Protein AF-A0A0P1GKW8-F1 (afdb_monomer_lite)

Secondary structure (DSSP, 8-state):
--PPPPPPP-----GGGTTHHHHHHHHHHHHHHHHHHHHHHHH---TTTTTTTPPEEEEEEEEEETTEEEEEEEEEEETTTEEEEEE-S-EEEE-TTSSEEEESS-EEEE-PBP----TTT-TTS--TTPPPEETTTEEE--HHHHHHHHHHHHHHHHHHHHHTT-HHHHHHHHHHHTTPSP--

pLDDT: mean 83.62, std 18.58, range [34.25, 98.5]

InterPro domains:
  IPR046574 Protein of unknown function DUF6634 [PF20339] (26-112)

Structure (mmCIF, N/CA/C/O backbone):
data_AF-A0A0P1GKW8-F1
#
_entry.id   AF-A0A0P1GKW8-F1
#
loop_
_atom_site.group_PDB
_atom_site.id
_atom_site.type_symbol
_atom_site.label_atom_id
_atom_site.label_alt_id
_atom_site.label_comp_id
_atom_site.label_asym_id
_atom_site.label_entity_id
_atom_site.label_seq_id
_atom_site.pdbx_PDB_ins_code
_atom_site.Cartn_x
_atom_site.Cartn_y
_atom_site.Cartn_z
_atom_site.occupancy
_atom_site.B_iso_or_equiv
_atom_site.auth_seq_id
_atom_site.auth_comp_id
_atom_site.auth_asym_id
_atom_site.auth_atom_id
_atom_site.pdbx_PDB_model_num
ATOM 1 N N . MET A 1 1 ? 69.737 -0.014 -19.228 1.00 42.44 1 MET A N 1
ATOM 2 C CA . MET A 1 1 ? 68.923 -1.159 -19.685 1.00 42.44 1 MET A CA 1
ATOM 3 C C . MET A 1 1 ? 67.818 -1.367 -18.665 1.00 42.44 1 MET A C 1
ATOM 5 O O . MET A 1 1 ? 68.096 -1.885 -17.595 1.00 42.44 1 MET A O 1
ATOM 9 N N . SER A 1 2 ? 66.611 -0.886 -18.959 1.00 41.31 2 SER A N 1
ATOM 10 C CA . SER A 1 2 ? 65.417 -1.097 -18.126 1.00 41.31 2 SER A CA 1
ATOM 11 C C . SER A 1 2 ? 64.503 -2.103 -18.831 1.00 41.31 2 SER A C 1
ATOM 13 O O . SER A 1 2 ? 64.364 -1.999 -20.054 1.00 41.31 2 SER A O 1
ATOM 15 N N . PRO A 1 3 ? 63.900 -3.075 -18.125 1.00 43.44 3 PRO A N 1
ATOM 16 C CA . PRO A 1 3 ? 63.025 -4.053 -18.756 1.00 43.44 3 PRO A CA 1
ATOM 17 C C . PRO A 1 3 ? 61.642 -3.444 -19.041 1.00 43.44 3 PRO A C 1
ATOM 19 O O . PRO A 1 3 ? 61.150 -2.594 -18.299 1.00 43.44 3 PRO A O 1
ATOM 22 N N . ARG A 1 4 ? 61.035 -3.867 -20.156 1.00 43.31 4 ARG A N 1
ATOM 23 C CA . ARG A 1 4 ? 59.657 -3.531 -20.553 1.00 43.31 4 ARG A CA 1
ATOM 24 C C . ARG A 1 4 ? 58.650 -4.226 -19.622 1.00 43.31 4 ARG A C 1
ATOM 26 O O . ARG A 1 4 ? 58.936 -5.345 -19.202 1.00 43.31 4 ARG A O 1
ATOM 33 N N . PRO A 1 5 ? 57.464 -3.648 -19.361 1.00 41.81 5 PRO A N 1
ATOM 34 C CA . PRO A 1 5 ? 56.403 -4.373 -18.679 1.00 41.81 5 PRO A CA 1
ATOM 35 C C . PRO A 1 5 ? 55.740 -5.367 -19.643 1.00 41.81 5 PRO A C 1
ATOM 37 O O . PRO A 1 5 ? 55.295 -5.000 -20.734 1.00 41.81 5 PRO A O 1
ATOM 40 N N . GLU A 1 6 ? 55.703 -6.632 -19.230 1.00 40.22 6 GLU A N 1
ATOM 41 C CA . GLU A 1 6 ? 54.917 -7.691 -19.857 1.00 40.22 6 GLU A CA 1
ATOM 42 C C . GLU A 1 6 ? 53.418 -7.415 -19.687 1.00 40.22 6 GLU A C 1
ATOM 44 O O . GLU A 1 6 ? 52.951 -6.964 -18.640 1.00 40.22 6 GLU A O 1
ATOM 49 N N . ALA A 1 7 ? 52.657 -7.677 -20.747 1.00 43.81 7 ALA A N 1
ATOM 50 C CA . ALA A 1 7 ? 51.209 -7.571 -20.750 1.00 43.81 7 ALA A CA 1
ATOM 51 C C . ALA A 1 7 ? 50.589 -8.683 -19.887 1.00 43.81 7 ALA A C 1
ATOM 53 O O . ALA A 1 7 ? 50.749 -9.867 -20.181 1.00 43.81 7 ALA A O 1
ATOM 54 N N . CYS A 1 8 ? 49.834 -8.305 -18.852 1.00 34.72 8 CYS A N 1
ATOM 55 C CA . CYS A 1 8 ? 49.028 -9.246 -18.076 1.00 34.72 8 CYS A CA 1
ATOM 56 C C . CYS A 1 8 ? 47.905 -9.852 -18.945 1.00 34.72 8 CYS A C 1
ATOM 58 O O . CYS A 1 8 ? 47.152 -9.102 -19.579 1.00 34.72 8 CYS A O 1
ATOM 60 N N . PRO A 1 9 ? 47.735 -11.186 -18.960 1.00 39.22 9 PRO A N 1
ATOM 61 C CA . PRO A 1 9 ? 46.700 -11.841 -19.740 1.00 39.22 9 PRO A CA 1
ATOM 62 C C . PRO A 1 9 ? 45.351 -11.852 -19.007 1.00 39.22 9 PRO A C 1
ATOM 64 O O . PRO A 1 9 ? 45.274 -12.028 -17.796 1.00 39.22 9 PRO A O 1
ATOM 67 N N . GLY A 1 10 ? 44.278 -11.761 -19.797 1.00 35.19 10 GLY A N 1
ATOM 68 C CA . GLY A 1 10 ? 43.026 -12.473 -19.533 1.00 35.19 10 GLY A CA 1
ATOM 69 C C . GLY A 1 10 ? 42.098 -11.889 -18.470 1.00 35.19 10 GLY A C 1
ATOM 70 O O . GLY A 1 10 ? 42.110 -12.298 -17.316 1.00 35.19 10 GLY A O 1
ATOM 71 N N . ARG A 1 11 ? 41.178 -11.027 -18.919 1.00 40.62 11 ARG A N 1
ATOM 72 C CA . ARG A 1 11 ? 39.918 -10.692 -18.238 1.00 40.62 11 ARG A CA 1
ATOM 73 C C . ARG A 1 11 ? 39.250 -11.976 -17.720 1.00 40.62 11 ARG A C 1
ATOM 75 O O . ARG A 1 11 ? 38.755 -12.778 -18.513 1.00 40.62 11 ARG A O 1
ATOM 82 N N . GLY A 1 12 ? 39.228 -12.155 -16.401 1.00 34.25 12 GLY A N 1
ATOM 83 C CA . GLY A 1 12 ? 38.456 -13.207 -15.753 1.00 34.25 12 GLY A CA 1
ATOM 84 C C . GLY A 1 12 ? 36.990 -13.091 -16.162 1.00 34.25 12 GLY A C 1
ATOM 85 O O . GLY A 1 12 ? 36.339 -12.081 -15.893 1.00 34.25 12 GLY A O 1
ATOM 86 N N . ARG A 1 13 ? 36.468 -14.116 -16.844 1.00 41.09 13 ARG A N 1
ATOM 87 C CA . ARG A 1 13 ? 35.023 -14.296 -16.997 1.00 41.09 13 ARG A CA 1
ATOM 88 C C . ARG A 1 13 ? 34.444 -14.455 -15.598 1.00 41.09 13 ARG A C 1
ATOM 90 O O . ARG A 1 13 ? 34.664 -15.462 -14.935 1.00 41.09 13 ARG A O 1
ATOM 97 N N . SER A 1 14 ? 33.737 -13.420 -15.171 1.00 39.84 14 SER A N 1
ATOM 98 C CA . SER A 1 14 ? 32.988 -13.378 -13.9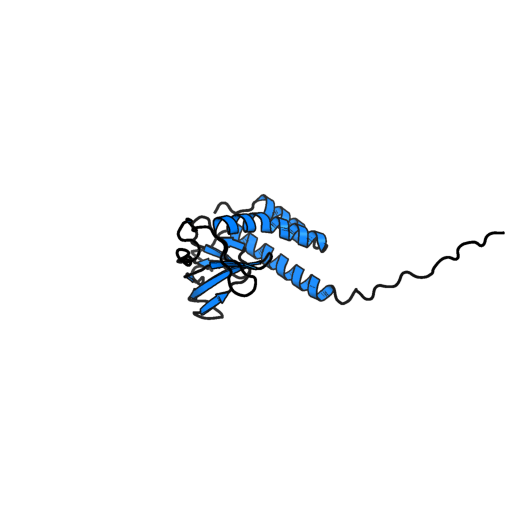29 1.00 39.84 14 SER A CA 1
ATOM 99 C C . SER A 1 14 ? 32.030 -14.571 -13.838 1.00 39.84 14 SER A C 1
ATOM 101 O O . SER A 1 14 ? 31.129 -14.728 -14.662 1.00 39.84 14 SER A O 1
ATOM 103 N N . LEU A 1 15 ? 32.212 -15.400 -12.810 1.00 38.06 15 LEU A N 1
ATOM 104 C CA . LEU A 1 15 ? 31.288 -16.469 -12.418 1.00 38.06 15 LEU A CA 1
ATOM 105 C C . LEU A 1 15 ? 30.000 -15.922 -11.752 1.00 38.06 15 LEU A C 1
ATOM 107 O O . LEU A 1 1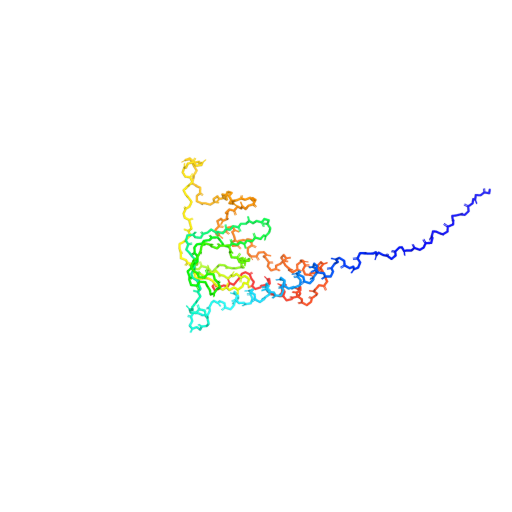5 ? 29.186 -16.702 -11.266 1.00 38.06 15 LEU A O 1
ATOM 111 N N . TYR A 1 16 ? 29.760 -14.601 -11.777 1.00 42.97 16 TYR A N 1
ATOM 112 C CA . TYR A 1 16 ? 28.584 -13.936 -11.188 1.00 42.97 16 TYR A CA 1
ATOM 113 C C . TYR A 1 16 ? 27.333 -13.907 -12.093 1.00 42.97 16 TYR A C 1
ATOM 115 O O . TYR A 1 16 ? 26.356 -13.237 -11.779 1.00 42.97 16 TYR A O 1
ATOM 123 N N . GLY A 1 17 ? 27.308 -14.632 -13.214 1.00 42.56 17 GLY A N 1
ATOM 124 C CA . GLY A 1 17 ? 26.159 -14.623 -14.137 1.00 42.56 17 GLY A CA 1
ATOM 125 C C . GLY A 1 17 ? 24.927 -15.414 -13.669 1.00 42.56 17 GLY A C 1
ATOM 126 O O . GLY A 1 17 ? 23.844 -15.227 -14.213 1.00 42.56 17 GLY A O 1
ATOM 127 N N . LYS A 1 18 ? 25.059 -16.308 -12.677 1.00 41.97 18 LYS A N 1
ATOM 128 C CA . LYS A 1 18 ? 23.965 -17.213 -12.265 1.00 41.97 18 LYS A CA 1
ATOM 129 C C . LYS A 1 18 ? 23.194 -16.772 -11.014 1.00 41.97 18 LYS A C 1
ATOM 131 O O . LYS A 1 18 ? 22.040 -17.160 -10.880 1.00 41.97 18 LYS A O 1
ATOM 136 N N . MET A 1 19 ? 23.776 -15.947 -10.137 1.00 40.84 19 MET A N 1
ATOM 137 C CA . MET A 1 19 ? 23.105 -15.482 -8.905 1.00 40.84 19 MET A CA 1
ATOM 138 C C . MET A 1 19 ? 22.208 -14.249 -9.115 1.00 40.84 19 MET A C 1
ATOM 140 O O . MET A 1 19 ? 21.319 -14.015 -8.304 1.00 40.84 19 MET A O 1
ATOM 144 N N . ASN A 1 20 ? 22.368 -13.506 -10.216 1.00 59.59 20 ASN A N 1
ATOM 145 C CA . ASN A 1 20 ? 21.564 -12.306 -10.489 1.00 59.59 20 ASN A CA 1
ATOM 146 C C . ASN A 1 20 ? 20.156 -12.619 -11.022 1.00 59.59 20 ASN A C 1
ATOM 148 O O . ASN A 1 20 ? 19.223 -11.874 -10.755 1.00 59.59 20 ASN A O 1
ATOM 152 N N . ASN A 1 21 ? 19.963 -13.752 -11.703 1.00 68.38 21 ASN A N 1
ATOM 153 C CA . ASN A 1 21 ? 18.739 -13.989 -12.474 1.00 68.38 21 ASN A CA 1
ATOM 154 C C . ASN A 1 21 ? 17.486 -14.183 -11.590 1.00 68.38 21 ASN A C 1
ATOM 156 O O . ASN A 1 21 ? 16.424 -13.648 -11.887 1.00 68.38 21 ASN A O 1
ATOM 160 N N . ILE A 1 22 ? 17.613 -14.882 -10.453 1.00 77.62 22 ILE A N 1
ATOM 161 C CA . ILE A 1 22 ? 16.484 -15.080 -9.523 1.00 77.62 22 ILE A CA 1
ATOM 162 C C . ILE A 1 22 ? 16.116 -13.762 -8.834 1.00 77.62 22 ILE A C 1
ATOM 164 O O . ILE A 1 22 ? 14.940 -13.418 -8.741 1.00 77.62 22 ILE A O 1
ATOM 168 N N . HIS A 1 23 ? 17.111 -13.005 -8.365 1.00 79.94 23 HIS A N 1
ATOM 169 C CA . HIS A 1 23 ? 16.858 -11.726 -7.708 1.00 79.94 23 HIS A CA 1
ATOM 170 C C . HIS A 1 23 ? 16.260 -10.707 -8.674 1.00 79.94 23 HIS A C 1
ATOM 172 O O . HIS A 1 23 ? 15.280 -10.054 -8.326 1.00 79.94 23 HIS A O 1
ATOM 178 N N . ASP A 1 24 ? 16.794 -10.605 -9.887 1.00 86.94 24 ASP A N 1
ATOM 179 C CA . ASP A 1 24 ? 16.291 -9.680 -10.899 1.00 86.94 24 ASP A CA 1
ATOM 180 C C . ASP A 1 24 ? 14.874 -10.061 -11.349 1.00 86.94 24 ASP A C 1
ATOM 182 O O . ASP A 1 24 ? 14.033 -9.177 -11.494 1.00 86.94 24 ASP A O 1
ATOM 186 N N . HIS A 1 25 ? 14.553 -11.358 -11.444 1.00 88.81 25 HIS A N 1
ATOM 187 C CA . HIS A 1 25 ? 13.183 -11.811 -11.695 1.00 88.81 25 HIS A CA 1
ATOM 188 C C . HIS A 1 25 ? 12.211 -11.384 -10.583 1.00 88.81 25 HIS A C 1
ATOM 190 O O . HIS A 1 25 ? 11.145 -10.843 -10.873 1.00 88.81 25 HIS A O 1
ATOM 196 N N . LEU A 1 26 ? 12.594 -11.553 -9.312 1.00 89.94 26 LEU A N 1
ATOM 197 C CA . LEU A 1 26 ? 11.773 -11.126 -8.171 1.00 89.94 26 LEU A CA 1
ATOM 198 C C . LEU A 1 26 ? 11.586 -9.601 -8.129 1.00 89.94 26 LEU A C 1
ATOM 200 O O . LEU A 1 26 ? 10.496 -9.123 -7.809 1.00 89.94 26 LEU A O 1
ATOM 204 N N . TYR A 1 27 ? 12.623 -8.828 -8.469 1.00 90.62 27 TYR A N 1
ATOM 205 C CA . TYR A 1 27 ? 12.511 -7.373 -8.605 1.00 90.62 27 TYR A CA 1
ATOM 206 C C . TYR A 1 27 ? 11.568 -6.992 -9.742 1.00 90.62 27 TYR A C 1
ATOM 208 O O . TYR A 1 27 ? 10.696 -6.149 -9.546 1.00 90.62 27 TYR A O 1
ATOM 216 N N . TYR A 1 28 ? 11.709 -7.623 -10.906 1.00 94.12 28 TYR A N 1
ATOM 217 C CA . TYR A 1 28 ? 10.847 -7.365 -12.051 1.00 94.12 28 TYR A CA 1
ATOM 218 C C . TYR A 1 28 ? 9.376 -7.662 -11.724 1.00 94.12 28 TYR A C 1
ATOM 220 O O . TYR A 1 28 ? 8.509 -6.820 -11.961 1.00 94.12 28 TYR A O 1
ATOM 228 N N . GLU A 1 29 ? 9.088 -8.806 -11.093 1.00 95.25 29 GLU A N 1
ATOM 229 C CA . GLU A 1 29 ? 7.731 -9.166 -10.666 1.00 95.25 29 GLU A CA 1
ATOM 230 C C . GLU A 1 29 ? 7.163 -8.141 -9.673 1.00 95.25 29 GLU A C 1
ATOM 232 O O . GLU A 1 29 ? 6.035 -7.663 -9.835 1.00 95.25 29 GLU A O 1
ATOM 237 N N . LEU A 1 30 ? 7.950 -7.749 -8.665 1.00 94.81 30 LEU A N 1
ATOM 238 C CA . LEU A 1 30 ? 7.550 -6.735 -7.691 1.00 94.81 30 LEU A CA 1
ATOM 239 C C . LEU A 1 30 ? 7.222 -5.400 -8.371 1.00 94.81 30 LEU A C 1
ATOM 241 O O . LEU A 1 30 ? 6.205 -4.782 -8.048 1.00 94.81 30 LEU A O 1
ATOM 245 N N . LEU A 1 31 ? 8.062 -4.951 -9.304 1.00 96.94 31 LEU A N 1
ATOM 246 C CA . LEU A 1 31 ? 7.864 -3.694 -10.022 1.00 96.94 31 LEU A CA 1
ATOM 247 C C . LEU A 1 31 ? 6.607 -3.740 -10.901 1.00 96.94 31 LEU A C 1
ATOM 249 O O . LEU A 1 31 ? 5.795 -2.819 -10.842 1.00 96.94 31 LEU A O 1
ATOM 253 N N . MET A 1 32 ? 6.372 -4.832 -11.630 1.00 97.75 32 MET A N 1
ATOM 254 C CA . MET A 1 32 ? 5.166 -5.003 -12.453 1.00 97.75 32 MET A CA 1
ATOM 255 C C . MET A 1 32 ? 3.881 -5.044 -11.617 1.00 97.75 32 MET A C 1
ATOM 257 O O . MET A 1 32 ? 2.871 -4.418 -11.964 1.00 97.75 32 MET A O 1
ATOM 261 N N . ARG A 1 33 ? 3.915 -5.718 -10.463 1.00 97.50 33 ARG A N 1
ATOM 262 C CA . ARG A 1 33 ? 2.802 -5.696 -9.502 1.00 97.50 33 ARG A CA 1
ATOM 263 C C . ARG A 1 33 ? 2.579 -4.302 -8.923 1.00 97.50 33 ARG A C 1
ATOM 265 O O . ARG A 1 33 ? 1.434 -3.913 -8.705 1.00 97.50 33 ARG A O 1
ATOM 272 N N . SER A 1 34 ? 3.651 -3.538 -8.724 1.00 97.69 34 SER A N 1
ATOM 273 C CA . SER A 1 34 ? 3.573 -2.153 -8.250 1.00 97.69 34 SER A CA 1
ATOM 274 C C . SER A 1 34 ? 2.941 -1.243 -9.302 1.00 97.69 34 SER A C 1
ATOM 276 O O . SER A 1 34 ? 2.017 -0.510 -8.972 1.00 97.69 34 SER A O 1
ATOM 278 N N . VAL A 1 35 ? 3.339 -1.355 -10.576 1.00 98.38 35 VAL A N 1
ATOM 279 C CA . VAL A 1 35 ? 2.692 -0.652 -11.703 1.00 98.38 35 VAL A CA 1
ATOM 280 C C . VAL A 1 35 ? 1.192 -0.945 -11.741 1.00 98.38 35 VAL A C 1
ATOM 282 O O . VAL A 1 35 ? 0.384 -0.026 -11.856 1.00 98.38 35 VAL A O 1
ATOM 285 N N . THR A 1 36 ? 0.812 -2.216 -11.599 1.00 97.88 36 THR A N 1
ATOM 286 C CA . THR A 1 36 ? -0.600 -2.625 -11.572 1.00 97.88 36 THR A CA 1
ATOM 287 C C . THR A 1 36 ? -1.344 -1.976 -10.403 1.00 97.88 36 THR A C 1
ATOM 289 O O . THR A 1 36 ? -2.423 -1.417 -10.588 1.00 97.88 36 THR A O 1
ATOM 292 N N . ALA A 1 37 ? -0.757 -1.994 -9.206 1.00 97.62 37 ALA A N 1
ATOM 293 C CA . ALA A 1 37 ? -1.378 -1.421 -8.019 1.00 97.62 37 ALA A CA 1
ATOM 294 C C . ALA A 1 37 ? -1.468 0.114 -8.064 1.00 97.62 37 ALA A C 1
ATOM 296 O O . ALA A 1 37 ? -2.479 0.664 -7.637 1.00 97.62 37 ALA A O 1
ATOM 297 N N . PHE A 1 38 ? -0.468 0.807 -8.616 1.00 98.00 38 PHE A N 1
ATOM 298 C CA . PHE A 1 38 ? -0.533 2.255 -8.831 1.00 98.00 38 PHE A CA 1
ATOM 299 C C . PHE A 1 38 ? -1.626 2.632 -9.825 1.00 98.00 38 PHE A C 1
ATOM 301 O O . PHE A 1 38 ? -2.373 3.568 -9.573 1.00 98.00 38 PHE A O 1
ATOM 308 N N . ARG A 1 39 ? -1.761 1.890 -10.931 1.00 96.88 39 ARG A N 1
ATOM 309 C CA . ARG A 1 39 ? -2.848 2.116 -11.896 1.00 96.88 39 ARG A CA 1
ATOM 310 C C . ARG A 1 39 ? -4.219 1.925 -11.257 1.00 96.88 39 ARG A C 1
ATOM 312 O O . ARG A 1 39 ? -5.095 2.748 -11.486 1.00 96.88 39 ARG A O 1
ATOM 319 N N . ALA A 1 40 ? -4.381 0.896 -10.424 1.00 95.19 40 ALA A N 1
ATOM 320 C CA . ALA A 1 40 ? -5.610 0.706 -9.660 1.00 95.19 40 ALA A CA 1
ATOM 321 C C . ALA A 1 40 ? -5.871 1.886 -8.709 1.00 95.19 40 ALA A C 1
ATOM 323 O O . ALA A 1 40 ? -6.969 2.421 -8.690 1.00 95.19 40 ALA A O 1
ATOM 324 N N . ALA A 1 41 ? -4.856 2.356 -7.977 1.00 96.19 41 ALA A N 1
ATOM 325 C CA . ALA A 1 41 ? -5.002 3.523 -7.106 1.00 96.19 41 ALA A CA 1
ATOM 326 C C . ALA A 1 41 ? -5.335 4.817 -7.869 1.00 96.19 41 ALA A C 1
ATOM 328 O O . ALA A 1 41 ? -6.119 5.616 -7.376 1.00 96.19 41 ALA A O 1
ATOM 329 N N . LEU A 1 42 ? -4.777 5.016 -9.068 1.00 96.06 42 LEU A N 1
ATOM 330 C CA . LEU A 1 42 ? -5.112 6.151 -9.935 1.00 96.06 42 LEU A CA 1
ATOM 331 C C . LEU A 1 42 ? -6.558 6.100 -10.443 1.00 96.06 42 LEU A C 1
ATOM 333 O O . LEU A 1 42 ? -7.161 7.151 -10.634 1.00 96.06 42 LEU A O 1
ATOM 337 N N . ALA A 1 43 ? -7.093 4.901 -10.680 1.00 93.88 43 ALA A N 1
ATOM 338 C CA . ALA A 1 43 ? -8.488 4.712 -11.071 1.00 93.88 43 ALA A CA 1
ATOM 339 C C . ALA A 1 43 ? -9.463 4.912 -9.896 1.00 93.88 43 ALA A C 1
ATOM 341 O O . ALA A 1 43 ? -10.606 5.297 -10.119 1.00 93.88 43 ALA A O 1
ATOM 342 N N . GLY A 1 44 ? -8.996 4.690 -8.665 1.00 92.12 44 GLY A N 1
ATOM 343 C CA . GLY A 1 44 ? -9.833 4.654 -7.469 1.00 92.12 44 GLY A CA 1
ATOM 344 C C . GLY A 1 44 ? -10.495 3.285 -7.266 1.00 92.12 44 GLY A C 1
ATOM 345 O O . GLY A 1 44 ? -10.377 2.407 -8.127 1.00 92.12 44 GLY A O 1
ATOM 346 N N . PRO A 1 45 ? -11.134 3.068 -6.104 1.00 90.25 45 PRO A N 1
ATOM 347 C CA . PRO A 1 45 ? -11.832 1.824 -5.832 1.00 90.25 45 PRO A CA 1
ATOM 348 C C . PRO A 1 45 ? -13.141 1.708 -6.632 1.00 90.25 45 PRO A C 1
ATOM 350 O O . PRO A 1 45 ? -13.896 2.672 -6.749 1.00 90.25 45 PRO A O 1
ATOM 353 N N . ASP A 1 46 ? -13.427 0.516 -7.152 1.00 85.62 46 ASP A N 1
ATOM 354 C CA . ASP A 1 46 ? -14.659 0.180 -7.883 1.00 85.62 46 ASP A CA 1
ATOM 355 C C . ASP A 1 46 ? -15.756 -0.283 -6.913 1.00 85.62 46 ASP A C 1
ATOM 357 O O . ASP A 1 46 ? -15.993 -1.481 -6.720 1.00 85.62 46 ASP A O 1
ATOM 361 N N . THR A 1 47 ? -16.408 0.681 -6.259 1.00 76.12 47 THR A N 1
ATOM 362 C CA . THR A 1 47 ? -17.371 0.418 -5.176 1.00 76.12 47 THR A CA 1
ATOM 363 C C . THR A 1 47 ? -18.621 -0.339 -5.619 1.00 76.12 47 THR A C 1
ATOM 365 O O . THR A 1 47 ? -19.225 -1.028 -4.798 1.00 76.12 47 THR A O 1
ATOM 368 N N . ASP A 1 48 ? -18.987 -0.234 -6.897 1.00 67.38 48 ASP A N 1
ATOM 369 C CA . ASP A 1 48 ? -20.215 -0.811 -7.455 1.00 67.38 48 ASP A CA 1
ATOM 370 C C . ASP A 1 48 ? -19.961 -2.134 -8.204 1.00 67.38 48 ASP A C 1
ATOM 372 O O . ASP A 1 48 ? -20.907 -2.806 -8.622 1.00 67.38 48 ASP A O 1
ATOM 376 N N . GLY A 1 49 ? -18.693 -2.517 -8.381 1.00 66.81 49 GLY A N 1
ATOM 377 C CA . GLY A 1 49 ? -18.280 -3.694 -9.138 1.00 66.81 49 GLY A CA 1
ATOM 378 C C . GLY A 1 49 ? -17.435 -4.673 -8.327 1.00 66.81 49 GLY A C 1
ATOM 379 O O . GLY A 1 49 ? -17.853 -5.184 -7.287 1.00 66.81 49 GLY A O 1
ATOM 380 N N . ALA A 1 50 ? -16.244 -5.006 -8.830 1.00 63.72 50 ALA A N 1
ATOM 381 C CA . ALA A 1 50 ? -15.440 -6.120 -8.308 1.00 63.72 50 ALA A CA 1
ATOM 382 C C . ALA A 1 50 ? -14.933 -5.908 -6.868 1.00 63.72 50 ALA A C 1
ATOM 384 O O . ALA A 1 50 ? -14.470 -6.855 -6.228 1.00 63.72 50 ALA A O 1
ATOM 385 N N . GLU A 1 51 ? -14.998 -4.676 -6.362 1.00 67.75 51 GLU A N 1
ATOM 386 C CA . GLU A 1 51 ? -14.491 -4.298 -5.046 1.00 67.75 51 GLU A CA 1
ATOM 387 C C . GLU A 1 51 ? -15.609 -4.133 -4.004 1.00 67.75 51 GLU A C 1
ATOM 389 O O . GLU A 1 51 ? -15.321 -3.817 -2.846 1.00 67.75 51 GLU A O 1
ATOM 394 N N . HIS A 1 52 ? -16.857 -4.457 -4.360 1.00 61.53 52 HIS A N 1
ATOM 395 C CA . HIS A 1 52 ? -17.988 -4.529 -3.431 1.00 61.53 52 HIS A CA 1
ATOM 396 C C . HIS A 1 52 ? -17.726 -5.497 -2.257 1.00 61.53 52 HIS A C 1
ATOM 398 O O . HIS A 1 52 ? -17.970 -5.171 -1.091 1.00 61.53 52 HIS A O 1
ATOM 404 N N . ASP A 1 53 ? -17.129 -6.658 -2.548 1.00 72.62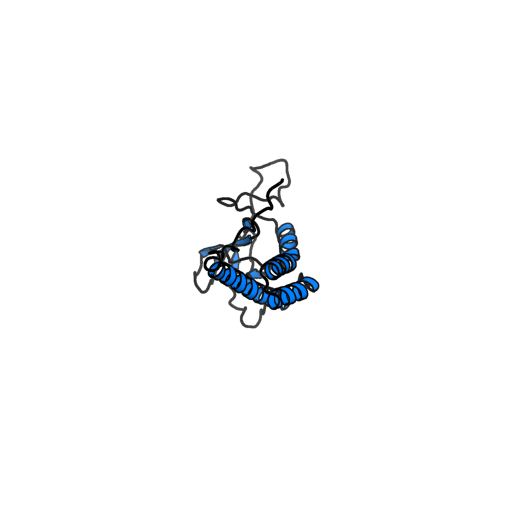 53 ASP A N 1
ATOM 405 C CA . ASP A 1 53 ? -16.803 -7.702 -1.560 1.00 72.62 53 ASP A CA 1
ATOM 406 C C . ASP A 1 53 ? -15.357 -7.592 -1.054 1.00 72.62 53 ASP A C 1
ATOM 408 O O . ASP A 1 53 ? -14.720 -8.570 -0.650 1.00 72.62 53 ASP A O 1
ATOM 412 N N . THR A 1 54 ? -14.800 -6.381 -1.095 1.00 87.69 54 THR A N 1
ATOM 413 C CA . THR A 1 54 ? -13.451 -6.132 -0.597 1.00 87.69 54 THR A CA 1
ATOM 414 C C . THR A 1 54 ? -13.385 -6.373 0.915 1.00 87.69 54 THR A C 1
ATOM 416 O O . THR A 1 54 ? -14.253 -5.863 1.639 1.00 87.69 54 THR A O 1
ATOM 419 N N . PRO A 1 55 ? -12.342 -7.081 1.405 1.00 94.44 55 PRO A N 1
ATOM 420 C CA . PRO A 1 55 ? -12.127 -7.283 2.832 1.00 94.44 55 PRO A CA 1
ATOM 421 C C . PRO A 1 55 ? -12.036 -5.953 3.575 1.00 94.44 55 PRO A C 1
ATOM 423 O O . PRO A 1 55 ? -11.426 -4.999 3.080 1.00 94.44 55 PRO A O 1
ATOM 426 N N . THR A 1 56 ? -12.597 -5.900 4.775 1.00 96.50 56 THR A N 1
ATOM 427 C CA . THR A 1 56 ? -12.372 -4.770 5.678 1.00 96.50 56 THR A CA 1
ATOM 428 C C . THR A 1 56 ? -11.111 -5.015 6.498 1.00 96.50 56 THR A C 1
ATOM 430 O O . THR A 1 56 ? -10.666 -6.158 6.642 1.00 96.50 56 THR A O 1
ATOM 433 N N . ILE A 1 57 ? -10.505 -3.948 7.008 1.00 97.56 57 ILE A N 1
ATOM 434 C CA . ILE A 1 57 ? -9.470 -4.018 8.032 1.00 97.56 57 ILE A CA 1
ATOM 435 C C . ILE A 1 57 ? -9.773 -2.994 9.127 1.00 97.56 57 ILE A C 1
ATOM 437 O O . ILE A 1 57 ? -9.923 -1.802 8.861 1.00 97.56 57 ILE A O 1
ATOM 441 N N . ASP A 1 58 ? -9.870 -3.492 10.351 1.00 96.44 58 ASP A N 1
ATOM 442 C CA . ASP A 1 58 ? -10.169 -2.727 11.556 1.00 96.44 58 ASP A CA 1
ATOM 443 C C . ASP A 1 58 ? -8.997 -2.790 12.540 1.00 96.44 58 ASP A C 1
ATOM 445 O O . ASP A 1 58 ? -8.093 -3.626 12.403 1.00 96.44 58 ASP A O 1
ATOM 449 N N . ASP A 1 59 ? -9.001 -1.879 13.512 1.00 94.31 59 ASP A N 1
ATOM 450 C CA . ASP A 1 59 ? -7.941 -1.702 14.509 1.00 94.31 59 ASP A CA 1
ATOM 451 C C . ASP A 1 59 ? -6.542 -1.707 13.860 1.00 94.31 59 ASP A C 1
ATOM 453 O O . ASP A 1 59 ? -5.618 -2.428 14.262 1.00 94.31 59 ASP A O 1
ATOM 457 N N . TYR A 1 60 ? -6.404 -0.948 12.767 1.00 94.44 60 TYR A N 1
ATOM 458 C CA . TYR A 1 60 ? -5.236 -1.049 11.899 1.00 94.44 60 TYR A CA 1
ATOM 459 C C . TYR A 1 60 ? -4.120 -0.062 12.256 1.00 94.44 60 TYR A C 1
ATOM 461 O O . TYR A 1 60 ? -4.340 1.075 12.669 1.00 94.44 60 TYR A O 1
ATOM 469 N N . LEU A 1 61 ? -2.883 -0.483 12.006 1.00 93.56 61 LEU A N 1
ATOM 470 C CA . LEU A 1 61 ? -1.673 0.328 12.040 1.00 93.56 61 LEU A CA 1
ATOM 471 C C . LEU A 1 61 ? -0.995 0.306 10.677 1.00 93.56 61 LEU A C 1
ATOM 473 O O . LEU A 1 61 ? -0.869 -0.747 10.048 1.00 93.56 61 LEU A O 1
ATOM 477 N N . ILE A 1 62 ? -0.454 1.449 10.269 1.00 94.94 62 ILE A N 1
ATOM 478 C CA . ILE A 1 62 ? 0.532 1.498 9.192 1.00 94.94 62 ILE A CA 1
ATOM 479 C C . ILE A 1 62 ? 1.891 1.205 9.809 1.00 94.94 62 ILE A C 1
ATOM 481 O O . ILE A 1 62 ? 2.310 1.901 10.729 1.00 94.94 62 ILE A O 1
ATOM 485 N N . VAL A 1 63 ? 2.580 0.184 9.310 1.00 94.88 63 VAL A N 1
ATOM 486 C CA . VAL A 1 63 ? 3.885 -0.245 9.814 1.00 94.88 63 VAL A CA 1
ATOM 487 C C . VAL A 1 63 ? 4.937 -0.075 8.729 1.00 94.88 63 VAL A C 1
ATOM 489 O O . VAL A 1 63 ? 4.799 -0.608 7.627 1.00 94.88 63 VAL A O 1
ATOM 492 N N . LEU A 1 64 ? 6.003 0.647 9.060 1.00 93.38 64 LEU A N 1
ATOM 493 C CA . LEU A 1 64 ? 7.204 0.812 8.255 1.00 93.38 64 LEU A CA 1
ATOM 494 C C . LEU A 1 64 ? 8.283 -0.172 8.725 1.00 93.38 64 LEU A C 1
ATOM 496 O O . LEU A 1 64 ? 8.628 -0.214 9.905 1.00 93.38 64 LEU A O 1
ATOM 500 N N . ARG A 1 65 ? 8.840 -0.954 7.799 1.00 90.50 65 ARG A N 1
ATOM 501 C CA . ARG A 1 65 ? 9.946 -1.892 8.033 1.00 90.50 65 ARG A CA 1
ATOM 502 C C . ARG A 1 65 ? 10.976 -1.740 6.915 1.00 90.50 65 ARG A C 1
ATOM 504 O O . ARG A 1 65 ? 10.811 -2.286 5.821 1.00 90.50 65 ARG A O 1
ATOM 511 N N . GLY A 1 66 ? 12.039 -0.983 7.181 1.00 86.62 66 GLY A N 1
ATOM 512 C CA . GLY A 1 66 ? 12.921 -0.488 6.120 1.00 86.62 66 GLY A CA 1
ATOM 513 C C . GLY A 1 66 ? 12.136 0.422 5.169 1.00 86.62 66 GLY A C 1
ATOM 514 O O . GLY A 1 66 ? 11.402 1.287 5.626 1.00 86.62 66 GLY A O 1
ATOM 515 N N . GLU A 1 67 ? 12.220 0.188 3.859 1.00 83.06 67 GLU A N 1
ATOM 516 C CA . GLU A 1 67 ? 11.445 0.936 2.847 1.00 83.06 67 GLU A CA 1
ATOM 517 C C . GLU A 1 67 ? 10.042 0.358 2.579 1.00 83.06 67 GLU A C 1
ATOM 519 O O . GLU A 1 67 ? 9.337 0.788 1.663 1.00 83.06 67 GLU A O 1
ATOM 524 N N . LYS A 1 68 ? 9.649 -0.692 3.307 1.00 90.06 68 LYS A N 1
ATOM 525 C CA . LYS A 1 68 ? 8.387 -1.399 3.085 1.00 90.06 68 LYS A CA 1
ATOM 526 C C . LYS A 1 68 ? 7.344 -0.907 4.068 1.00 90.06 68 LYS A C 1
ATOM 528 O O . LYS A 1 68 ? 7.583 -0.908 5.271 1.00 90.06 68 LYS A O 1
ATOM 533 N N . MET A 1 69 ? 6.186 -0.541 3.541 1.00 95.25 69 MET A N 1
ATOM 534 C CA . MET A 1 69 ? 5.039 -0.125 4.330 1.00 95.25 69 MET A CA 1
ATOM 535 C C . MET A 1 69 ? 3.927 -1.153 4.188 1.00 95.25 69 MET A C 1
ATOM 537 O O . MET A 1 69 ? 3.666 -1.607 3.077 1.00 95.25 69 MET A O 1
ATOM 541 N N . ASN A 1 70 ? 3.281 -1.533 5.283 1.00 96.06 70 ASN A N 1
ATOM 542 C CA . ASN A 1 70 ? 2.213 -2.531 5.312 1.00 96.06 70 ASN A CA 1
ATOM 543 C C . ASN A 1 70 ? 1.124 -2.093 6.297 1.00 96.06 70 ASN A C 1
ATOM 545 O O . ASN A 1 70 ? 1.401 -1.322 7.213 1.00 96.06 70 ASN A O 1
ATOM 549 N N . LEU A 1 71 ? -0.094 -2.610 6.140 1.00 96.44 71 LEU A N 1
ATOM 550 C CA . LEU A 1 71 ? -1.120 -2.515 7.174 1.00 96.44 71 LEU A CA 1
ATOM 551 C C . LEU A 1 71 ? -1.062 -3.747 8.069 1.00 96.44 71 LEU A C 1
ATOM 553 O O . LEU A 1 71 ? -0.889 -4.868 7.586 1.00 96.44 71 LEU A O 1
ATOM 557 N N . HIS A 1 72 ? -1.186 -3.520 9.368 1.00 95.50 72 HIS A N 1
ATOM 558 C CA . HIS A 1 72 ? -1.337 -4.548 10.387 1.00 95.50 72 HIS A CA 1
ATOM 559 C C . HIS A 1 72 ? -2.671 -4.306 11.082 1.00 95.50 72 HIS A C 1
ATOM 561 O O . HIS A 1 72 ? -2.851 -3.222 11.619 1.00 95.50 72 HIS A O 1
ATOM 567 N N . GLY A 1 73 ? -3.586 -5.267 11.081 1.00 95.75 73 GLY A N 1
ATOM 568 C CA . GLY A 1 73 ? -4.924 -5.074 11.647 1.00 95.75 73 GLY A CA 1
ATOM 569 C C . GLY A 1 73 ? -5.775 -6.332 11.558 1.00 95.75 73 GLY A C 1
ATOM 570 O O . GLY A 1 73 ? -5.332 -7.348 11.011 1.00 95.75 73 GLY A O 1
ATOM 571 N N . TRP A 1 74 ? -6.988 -6.268 12.099 1.00 97.56 74 TRP A N 1
ATOM 572 C CA . TRP A 1 74 ? -7.963 -7.349 12.001 1.00 97.56 74 TRP A CA 1
ATOM 573 C C . TRP A 1 74 ? -8.698 -7.266 10.667 1.00 97.56 74 TRP A C 1
ATOM 575 O O . TRP A 1 74 ? -9.430 -6.312 10.426 1.00 97.56 74 TRP A O 1
ATOM 585 N N . ALA A 1 75 ? -8.494 -8.243 9.787 1.00 97.25 75 ALA A N 1
ATOM 586 C CA . ALA A 1 75 ? -9.203 -8.318 8.521 1.00 97.25 75 ALA A CA 1
ATOM 587 C C . ALA A 1 75 ? -10.431 -9.219 8.624 1.00 97.25 75 ALA A C 1
ATOM 589 O O . ALA A 1 75 ? -10.340 -10.317 9.171 1.00 97.25 75 ALA A O 1
ATOM 590 N N . THR A 1 76 ? -11.530 -8.783 8.012 1.00 96.62 76 THR A N 1
ATOM 591 C CA . THR A 1 76 ? -12.784 -9.540 7.910 1.00 96.62 76 THR A CA 1
ATOM 592 C C . THR A 1 76 ? -13.109 -9.794 6.441 1.00 96.62 76 THR A C 1
ATOM 594 O O . THR A 1 76 ? -12.945 -8.913 5.591 1.00 96.62 76 THR A O 1
ATOM 597 N N . GLY A 1 77 ? -13.537 -11.014 6.114 1.00 93.75 77 GLY A N 1
ATOM 598 C CA . GLY A 1 77 ? -13.868 -11.414 4.745 1.00 93.75 77 GLY A CA 1
ATOM 599 C C . GLY A 1 77 ? -12.651 -11.610 3.834 1.00 93.75 77 GLY A C 1
ATOM 600 O O . GLY A 1 77 ? -12.775 -11.537 2.611 1.00 93.75 77 GLY A O 1
ATOM 601 N N . HIS A 1 78 ? -11.449 -11.854 4.378 1.00 91.38 78 HIS A N 1
ATOM 602 C CA . HIS A 1 78 ? -10.267 -12.053 3.537 1.00 91.38 78 HIS A CA 1
ATOM 603 C C . HIS A 1 78 ? -10.363 -13.384 2.760 1.00 91.38 78 HIS A C 1
ATOM 605 O O . HIS A 1 78 ? -10.336 -14.457 3.365 1.00 91.38 78 HIS A O 1
ATOM 611 N N . PRO A 1 79 ? -10.340 -13.391 1.412 1.00 88.19 79 PRO A N 1
ATOM 612 C CA . PRO A 1 79 ? -10.759 -14.555 0.617 1.00 88.19 79 PRO A CA 1
ATOM 613 C C . PRO A 1 79 ? -9.846 -15.779 0.729 1.00 88.19 79 PRO A C 1
ATOM 615 O O . PRO A 1 79 ? -10.213 -16.868 0.305 1.00 88.19 79 PRO A O 1
ATOM 618 N N . LYS A 1 80 ? -8.628 -15.607 1.256 1.00 89.69 80 LYS A N 1
ATOM 619 C CA . LYS A 1 80 ? -7.686 -16.714 1.493 1.00 89.69 80 LYS A CA 1
ATOM 620 C C . LYS A 1 80 ? -7.480 -17.053 2.964 1.00 89.69 80 LYS A C 1
ATOM 622 O O . LYS A 1 80 ? -6.963 -18.122 3.249 1.00 89.69 80 LYS A O 1
ATOM 627 N N . LEU A 1 81 ? -7.773 -16.117 3.865 1.00 90.56 81 LEU A N 1
ATOM 628 C CA . LEU A 1 81 ? -7.387 -16.223 5.279 1.00 90.56 81 LEU A CA 1
ATOM 629 C C . LEU A 1 81 ? -8.601 -16.239 6.214 1.00 90.56 81 LEU A C 1
ATOM 631 O O . LEU A 1 81 ? -8.430 -16.538 7.387 1.00 90.56 81 LEU A O 1
ATOM 635 N N . GLY A 1 82 ? -9.802 -15.955 5.700 1.00 92.88 82 GLY A N 1
ATOM 636 C CA . GLY A 1 82 ? -10.978 -15.717 6.526 1.00 92.88 82 GLY A CA 1
ATOM 637 C C . GLY A 1 82 ? -10.794 -14.475 7.392 1.00 92.88 82 GLY A C 1
ATOM 638 O O . GLY A 1 82 ? -10.111 -13.527 6.994 1.00 92.88 82 GLY A O 1
ATOM 639 N N . ASP A 1 83 ? -11.387 -14.510 8.576 1.00 97.00 83 ASP A N 1
ATOM 640 C CA . ASP A 1 83 ? -11.278 -13.431 9.549 1.00 97.00 83 ASP A CA 1
ATOM 641 C C . ASP A 1 83 ? -10.045 -13.664 10.421 1.00 97.00 83 ASP A C 1
ATOM 643 O O . ASP A 1 83 ? -9.922 -14.701 11.079 1.00 97.00 83 ASP A O 1
ATOM 647 N N . ALA A 1 84 ? -9.094 -12.734 10.383 1.00 96.56 84 ALA A N 1
ATOM 648 C CA . ALA A 1 84 ? -7.819 -12.898 11.068 1.00 96.56 84 ALA A CA 1
ATOM 649 C C . ALA A 1 84 ? -7.084 -11.573 11.259 1.00 96.56 84 ALA A C 1
ATOM 651 O O . ALA A 1 84 ? -7.199 -10.647 10.457 1.00 96.56 84 ALA A O 1
ATOM 652 N N . TYR A 1 85 ? -6.205 -11.532 12.260 1.00 96.12 85 TYR A N 1
ATOM 653 C CA . TYR A 1 85 ? -5.177 -10.501 12.324 1.00 96.12 85 TYR A CA 1
ATOM 654 C C . TYR A 1 85 ? -4.128 -10.741 11.233 1.00 96.12 85 TYR A C 1
ATOM 656 O O . TYR A 1 85 ? -3.486 -11.795 11.203 1.00 96.12 85 TYR A O 1
ATOM 664 N N . ILE A 1 86 ? -3.938 -9.773 10.337 1.00 95.69 86 ILE A N 1
ATOM 665 C CA . ILE A 1 86 ? -3.042 -9.908 9.185 1.00 95.69 86 ILE A CA 1
ATOM 666 C C . ILE A 1 86 ? -1.992 -8.805 9.132 1.00 95.69 86 ILE A C 1
ATOM 668 O O . ILE A 1 86 ? -2.190 -7.688 9.603 1.00 95.69 86 ILE A O 1
ATOM 672 N N . GLN A 1 87 ? -0.888 -9.126 8.462 1.00 95.25 87 GLN A N 1
ATOM 673 C CA . GLN A 1 87 ? -0.003 -8.152 7.837 1.00 95.25 87 GLN A CA 1
ATOM 674 C C . GLN A 1 87 ? -0.271 -8.182 6.328 1.00 95.25 87 GLN A C 1
ATOM 676 O O . GLN A 1 87 ? -0.121 -9.225 5.686 1.00 95.25 87 GLN A O 1
ATOM 681 N N . THR A 1 88 ? -0.650 -7.052 5.738 1.00 96.19 88 THR A N 1
ATOM 682 C CA . THR A 1 88 ? -0.937 -6.983 4.299 1.00 96.19 88 THR A CA 1
ATOM 683 C C . THR A 1 88 ? 0.338 -7.052 3.453 1.00 96.19 88 THR A C 1
ATOM 685 O O . THR A 1 88 ? 1.453 -6.883 3.944 1.00 96.19 88 THR A O 1
ATOM 688 N N . SER A 1 89 ? 0.197 -7.207 2.130 1.00 95.38 89 SER A N 1
ATOM 689 C CA . SER A 1 89 ? 1.268 -6.845 1.182 1.00 95.38 89 SER A CA 1
ATOM 690 C C . SER A 1 89 ? 1.565 -5.336 1.212 1.00 95.38 89 SER A C 1
ATOM 692 O O . SER A 1 89 ? 0.864 -4.611 1.921 1.00 95.38 89 SER A O 1
ATOM 694 N N . LEU A 1 90 ? 2.570 -4.863 0.451 1.00 96.25 90 LEU A N 1
ATOM 695 C CA . LEU A 1 90 ? 2.975 -3.450 0.501 1.00 96.25 90 LEU A CA 1
ATOM 696 C C . LEU A 1 90 ? 1.772 -2.526 0.303 1.00 96.25 90 LEU A C 1
ATOM 698 O O . LEU A 1 90 ? 1.001 -2.716 -0.639 1.00 96.25 90 LEU A O 1
ATOM 702 N N . LEU A 1 91 ? 1.633 -1.565 1.206 1.00 97.62 91 LEU A N 1
ATOM 703 C CA . LEU A 1 91 ? 0.685 -0.472 1.135 1.00 97.62 91 LEU A CA 1
ATOM 704 C C . LEU A 1 91 ? 1.168 0.512 0.067 1.00 97.62 91 LEU A C 1
ATOM 706 O O . LEU A 1 91 ? 2.321 0.940 0.083 1.00 97.62 91 LEU A O 1
ATOM 710 N N . ILE A 1 92 ? 0.291 0.806 -0.886 1.00 97.06 92 ILE A N 1
ATOM 711 C CA . ILE A 1 92 ? 0.572 1.640 -2.057 1.00 97.06 92 ILE A CA 1
ATOM 712 C C . ILE A 1 92 ? -0.083 3.005 -1.899 1.00 97.06 92 ILE A C 1
ATOM 714 O O . ILE A 1 92 ? 0.544 4.019 -2.189 1.00 97.06 92 ILE A O 1
ATOM 718 N N . HIS A 1 93 ? -1.335 3.027 -1.443 1.00 96.88 93 HIS A N 1
ATOM 719 C CA . HIS A 1 93 ? -2.107 4.252 -1.302 1.00 96.88 93 HIS A CA 1
ATOM 720 C C . HIS A 1 93 ? -3.203 4.096 -0.247 1.00 96.88 93 HIS A C 1
ATOM 722 O O . HIS A 1 93 ? -3.720 2.996 -0.052 1.00 96.88 93 HIS A O 1
ATOM 728 N N . VAL A 1 94 ? -3.565 5.204 0.393 1.00 96.25 94 VAL A N 1
ATOM 729 C CA . VAL A 1 94 ? -4.761 5.349 1.226 1.00 96.25 94 VAL A CA 1
ATOM 730 C C . VAL A 1 94 ? -5.511 6.571 0.713 1.00 96.25 94 VAL A C 1
ATOM 732 O O . VAL A 1 94 ? -4.899 7.642 0.621 1.00 96.25 94 VAL A O 1
ATOM 735 N N . THR A 1 95 ? -6.795 6.406 0.387 1.00 94.38 95 THR A N 1
ATOM 736 C CA . THR A 1 95 ? -7.645 7.475 -0.168 1.00 94.38 95 THR A CA 1
ATOM 737 C C . THR A 1 95 ? -7.727 8.662 0.779 1.00 94.38 95 THR A C 1
ATOM 739 O O . THR A 1 95 ? -7.487 8.530 1.985 1.00 94.38 95 THR A O 1
ATOM 742 N N . GLN A 1 96 ? -8.037 9.849 0.252 1.00 91.81 96 GLN A N 1
ATOM 743 C CA . GLN A 1 96 ? -8.067 11.070 1.061 1.00 91.81 96 GLN A CA 1
ATOM 744 C C . GLN A 1 96 ? -9.109 11.006 2.188 1.00 91.81 96 GLN A C 1
ATOM 746 O O . GLN A 1 96 ? -8.849 11.511 3.278 1.00 91.81 96 GLN A O 1
ATOM 751 N N . ASP A 1 97 ? -10.240 10.347 1.938 1.00 92.12 97 ASP A N 1
ATOM 752 C CA . ASP A 1 97 ? -11.320 10.126 2.905 1.00 92.12 97 ASP A CA 1
ATOM 753 C C . ASP A 1 97 ? -11.046 9.001 3.915 1.00 92.12 97 ASP A C 1
ATOM 755 O O . ASP A 1 97 ? -11.880 8.745 4.778 1.00 92.12 97 ASP A O 1
ATOM 759 N N . GLU A 1 98 ? -9.888 8.343 3.803 1.00 92.94 98 GLU A N 1
ATOM 760 C CA . GLU A 1 98 ? -9.410 7.304 4.720 1.00 92.94 98 GLU A CA 1
ATOM 761 C C . GLU A 1 98 ? -10.295 6.058 4.764 1.00 92.94 98 GLU A C 1
ATOM 763 O O . GLU A 1 98 ? -10.166 5.253 5.677 1.00 92.94 98 GLU A O 1
ATOM 768 N N . LYS A 1 99 ? -11.143 5.849 3.750 1.00 94.19 99 LYS A N 1
ATOM 769 C CA . LYS A 1 99 ? -12.028 4.678 3.673 1.00 94.19 99 LYS A CA 1
ATOM 770 C C . LYS A 1 99 ? -11.417 3.492 2.951 1.00 94.19 99 LYS A C 1
ATOM 772 O O . LYS A 1 99 ? -11.898 2.372 3.110 1.00 94.19 99 LYS A O 1
ATOM 777 N N . TRP A 1 100 ? -10.384 3.711 2.141 1.00 95.81 100 TRP A N 1
ATOM 778 C CA . TRP A 1 100 ? -9.816 2.663 1.304 1.00 95.81 100 TRP A CA 1
ATOM 779 C C . TRP A 1 100 ? -8.297 2.660 1.333 1.00 95.81 100 TRP A C 1
ATOM 781 O O . TRP A 1 100 ? -7.640 3.697 1.252 1.00 95.81 100 TRP A O 1
ATOM 791 N N . ALA A 1 101 ? -7.731 1.457 1.362 1.00 97.12 101 ALA A N 1
ATOM 792 C CA . ALA A 1 101 ? -6.304 1.230 1.210 1.00 97.12 101 ALA A CA 1
ATOM 793 C C . ALA A 1 101 ? -6.013 0.328 0.013 1.00 97.12 101 ALA A C 1
ATOM 795 O O . ALA A 1 101 ? -6.430 -0.831 -0.029 1.00 97.12 101 ALA A O 1
ATOM 796 N N . ARG A 1 102 ? -5.215 0.822 -0.935 1.00 97.19 102 ARG A N 1
ATOM 797 C CA . ARG A 1 102 ? -4.657 0.009 -2.014 1.00 97.19 102 ARG A CA 1
ATOM 798 C C . ARG A 1 102 ? -3.357 -0.623 -1.554 1.00 97.19 102 ARG A C 1
ATOM 800 O O . ARG A 1 102 ? -2.391 0.068 -1.238 1.00 97.19 102 ARG A O 1
ATOM 807 N N . THR A 1 103 ? -3.291 -1.947 -1.601 1.00 97.19 103 THR A N 1
ATOM 808 C CA . THR A 1 103 ? -2.045 -2.709 -1.420 1.00 97.19 103 THR A CA 1
ATOM 809 C C . THR A 1 103 ? -1.564 -3.281 -2.755 1.00 97.19 103 THR A C 1
ATOM 811 O O . THR A 1 103 ? -2.281 -3.231 -3.756 1.00 97.19 103 THR A O 1
ATOM 814 N N . LEU A 1 104 ? -0.382 -3.901 -2.802 1.00 96.44 104 LEU A N 1
ATOM 815 C CA . LEU A 1 104 ? 0.072 -4.612 -4.008 1.00 96.44 104 LEU A CA 1
ATOM 816 C C . LEU A 1 104 ? -0.938 -5.637 -4.525 1.00 96.44 104 LEU A C 1
ATOM 818 O O . LEU A 1 104 ? -0.996 -5.890 -5.723 1.00 96.44 104 LEU A O 1
ATOM 822 N N . SER A 1 105 ? -1.701 -6.263 -3.630 1.00 93.81 105 SER A N 1
ATOM 823 C CA . SER A 1 105 ? -2.525 -7.419 -3.988 1.00 93.81 105 SER A CA 1
ATOM 824 C C . SER A 1 105 ? -3.997 -7.072 -4.169 1.00 93.81 105 SER A C 1
ATOM 826 O O . SER A 1 105 ? -4.643 -7.647 -5.037 1.00 93.81 105 SER A O 1
ATOM 828 N N . ARG A 1 106 ? -4.537 -6.156 -3.360 1.00 93.75 106 ARG A N 1
ATOM 829 C CA . ARG A 1 106 ? -5.969 -5.818 -3.351 1.00 93.75 106 ARG A CA 1
ATOM 830 C C . ARG A 1 106 ? -6.241 -4.481 -2.668 1.00 93.75 106 ARG A C 1
ATOM 832 O O . ARG A 1 106 ? -5.344 -3.936 -2.015 1.00 93.75 106 ARG A O 1
ATOM 839 N N . TRP A 1 107 ? -7.469 -4.006 -2.805 1.00 96.19 107 TRP A N 1
ATOM 840 C CA . TRP A 1 107 ? -8.020 -2.994 -1.919 1.00 96.19 107 TRP A CA 1
ATOM 841 C C . TRP A 1 107 ? -8.422 -3.599 -0.577 1.00 96.19 107 TRP A C 1
ATOM 843 O O . TRP A 1 107 ? -8.592 -4.814 -0.465 1.00 96.19 107 TRP A O 1
ATOM 853 N N . TYR A 1 108 ? -8.533 -2.737 0.422 1.00 96.31 108 TYR A N 1
ATOM 854 C CA . TYR A 1 108 ? -9.179 -2.987 1.702 1.00 96.31 108 TYR A CA 1
ATOM 855 C C . TYR A 1 108 ? -10.082 -1.800 2.010 1.00 96.31 108 TYR A C 1
ATOM 857 O O . TYR A 1 108 ? -9.673 -0.661 1.765 1.00 96.31 108 TYR A O 1
ATOM 865 N N . ARG A 1 109 ? -11.260 -2.068 2.574 1.00 96.06 109 ARG A N 1
ATOM 866 C CA . ARG A 1 109 ? -12.035 -1.042 3.277 1.00 96.06 109 ARG A CA 1
ATOM 867 C C . ARG A 1 109 ? -11.415 -0.818 4.649 1.00 96.06 109 ARG A C 1
ATOM 869 O O . ARG A 1 109 ? -11.084 -1.786 5.330 1.00 96.06 109 ARG A O 1
ATOM 876 N N . LEU A 1 110 ? -11.202 0.433 5.014 1.00 96.25 110 LEU A N 1
ATOM 877 C CA . LEU A 1 110 ? -10.644 0.826 6.298 1.00 96.25 110 LEU A CA 1
ATOM 878 C C . LEU A 1 110 ? -11.790 1.148 7.255 1.00 96.25 110 LEU A C 1
ATOM 880 O O . LEU A 1 110 ? -12.668 1.937 6.916 1.00 96.25 110 LEU A O 1
ATOM 884 N N . GLU A 1 111 ? -11.759 0.527 8.428 1.00 95.12 111 GLU A N 1
ATOM 885 C CA . GLU A 1 111 ? -12.662 0.846 9.533 1.00 95.12 111 GLU A CA 1
ATOM 886 C C . GLU A 1 111 ? -11.936 1.790 10.504 1.00 95.12 111 GLU A C 1
ATOM 888 O O . GLU A 1 111 ? -11.579 2.906 10.127 1.00 95.12 111 GLU A O 1
ATOM 893 N N . SER A 1 112 ? -11.653 1.366 11.738 1.00 92.25 112 SER A N 1
ATOM 894 C CA . SER A 1 112 ? -11.005 2.228 12.724 1.00 92.25 112 SER A CA 1
ATOM 895 C C . SER A 1 112 ? -9.481 2.068 12.701 1.00 92.25 112 SER A C 1
ATOM 897 O O . SER A 1 112 ? -8.971 0.942 12.759 1.00 92.25 112 SER A O 1
ATOM 899 N N . PRO A 1 113 ? -8.705 3.167 12.677 1.00 91.25 113 PRO A N 1
ATOM 900 C CA . PRO A 1 113 ? -7.285 3.087 12.981 1.00 91.25 113 PRO A CA 1
ATOM 901 C C . PRO A 1 113 ? -7.101 2.690 14.449 1.00 91.25 113 PRO A C 1
ATOM 903 O O . PRO A 1 113 ? -7.859 3.111 15.326 1.00 91.25 113 PRO A O 1
ATOM 906 N N . ARG A 1 114 ? -6.057 1.913 14.739 1.00 87.25 114 ARG A N 1
ATOM 907 C CA . ARG A 1 114 ? -5.715 1.549 16.113 1.00 87.25 114 ARG A CA 1
ATOM 908 C C . ARG A 1 114 ? -5.372 2.795 16.917 1.00 87.25 114 ARG A C 1
ATOM 910 O O . ARG A 1 114 ? -4.423 3.514 16.597 1.00 87.25 114 ARG A O 1
ATOM 917 N N . HIS A 1 115 ? -6.088 2.986 18.018 1.00 79.56 115 HIS A N 1
ATOM 918 C CA . HIS A 1 115 ? -5.759 4.010 18.997 1.00 79.56 115 HIS A CA 1
ATOM 919 C C . HIS A 1 115 ? -4.595 3.529 19.869 1.00 79.56 115 HIS A C 1
ATOM 921 O O . HIS A 1 115 ? -4.726 2.581 20.644 1.00 79.56 115 HIS A O 1
ATOM 927 N N . LEU A 1 116 ? -3.437 4.170 19.737 1.00 72.50 116 LEU A N 1
ATOM 928 C CA . LEU A 1 116 ? -2.282 3.884 20.583 1.00 72.50 116 LEU A CA 1
ATOM 929 C C . LEU A 1 116 ? -2.384 4.753 21.835 1.00 72.50 116 LEU A C 1
ATOM 931 O O . LEU A 1 116 ? -2.280 5.973 21.746 1.00 72.50 116 LEU A O 1
ATOM 935 N N . ASP A 1 117 ? -2.597 4.131 22.997 1.00 68.88 117 ASP A N 1
ATOM 936 C CA . ASP A 1 117 ? -2.486 4.846 24.266 1.00 68.88 117 ASP A CA 1
ATOM 937 C C . ASP A 1 117 ? -1.011 5.124 24.563 1.00 68.88 117 ASP A C 1
ATOM 939 O O . ASP A 1 117 ? -0.228 4.248 24.934 1.00 68.88 117 ASP A O 1
ATOM 943 N N . THR A 1 118 ? -0.632 6.372 24.344 1.00 61.69 118 THR A N 1
ATOM 944 C CA . THR A 1 118 ? 0.720 6.876 24.536 1.00 61.69 118 THR A CA 1
ATOM 945 C C . THR A 1 118 ? 0.898 7.598 25.871 1.00 61.69 118 THR A C 1
ATOM 947 O O . THR A 1 118 ? 2.008 8.040 26.171 1.00 61.69 118 THR A O 1
ATOM 950 N N . SER A 1 119 ? -0.155 7.698 26.693 1.00 62.94 119 SER A N 1
ATOM 951 C CA . SER A 1 119 ? -0.144 8.434 27.968 1.00 62.94 119 SER A CA 1
ATOM 952 C C . SER A 1 119 ? 0.933 7.935 28.936 1.00 62.94 119 SER A C 1
ATOM 954 O O . SER A 1 119 ? 1.518 8.715 29.682 1.00 62.94 119 SER A O 1
ATOM 956 N N . GLN A 1 120 ? 1.247 6.638 28.877 1.00 61.31 120 GLN A N 1
ATOM 957 C CA . GLN A 1 120 ? 2.264 5.994 29.711 1.00 61.31 120 GLN A CA 1
ATOM 958 C C . GLN A 1 120 ? 3.700 6.193 29.197 1.00 61.31 120 GLN A C 1
ATOM 960 O O . GLN A 1 120 ? 4.649 5.973 29.944 1.00 61.31 120 GLN A O 1
ATOM 965 N N . LEU A 1 121 ? 3.881 6.566 27.924 1.00 62.06 121 LEU A N 1
ATOM 966 C CA . LEU A 1 121 ? 5.205 6.718 27.307 1.00 62.06 121 LEU A CA 1
ATOM 967 C C . LEU A 1 121 ? 5.755 8.136 27.460 1.00 62.06 121 LEU A C 1
ATOM 969 O O . LEU A 1 121 ? 6.963 8.301 27.611 1.00 62.06 121 LEU A O 1
ATOM 973 N N . SER A 1 122 ? 4.887 9.148 27.423 1.00 56.94 122 SER A N 1
ATOM 974 C CA . SER A 1 122 ? 5.262 10.533 27.711 1.00 56.94 122 SER A CA 1
ATOM 975 C C . SER A 1 122 ? 4.010 11.336 28.094 1.00 56.94 122 SER A C 1
ATOM 977 O O . SER A 1 122 ? 3.354 11.882 27.208 1.00 56.94 122 SER A O 1
ATOM 979 N N . PRO A 1 123 ? 3.651 11.411 29.389 1.00 59.38 123 PRO A N 1
ATOM 980 C CA . PRO A 1 123 ? 2.418 12.066 29.843 1.00 59.38 123 PRO A CA 1
ATOM 981 C C . PRO A 1 123 ? 2.359 13.572 29.531 1.00 59.38 123 PRO A C 1
ATOM 983 O O . PRO A 1 123 ? 1.272 14.143 29.502 1.00 59.38 123 PRO A O 1
ATOM 986 N N . ASP A 1 124 ? 3.506 14.195 29.243 1.00 58.28 124 ASP A N 1
ATOM 987 C CA . ASP A 1 124 ? 3.627 15.635 28.977 1.00 58.28 124 ASP A CA 1
ATOM 988 C C . ASP A 1 124 ? 3.629 15.999 27.480 1.00 58.28 124 ASP A C 1
ATOM 990 O O . ASP A 1 124 ? 3.753 17.172 27.127 1.00 58.28 124 ASP A O 1
ATOM 994 N N . ALA A 1 125 ? 3.528 15.014 26.581 1.00 56.56 125 ALA A N 1
ATOM 995 C CA . ALA A 1 125 ? 3.550 15.242 25.141 1.00 56.56 125 ALA A CA 1
ATOM 996 C C . ALA A 1 125 ? 2.235 14.787 24.497 1.00 56.56 125 ALA A C 1
ATOM 998 O O . ALA A 1 125 ? 1.772 13.670 24.721 1.00 56.56 125 ALA A O 1
ATOM 999 N N . ASP A 1 126 ? 1.658 15.637 23.646 1.00 56.25 126 ASP A N 1
ATOM 1000 C CA . ASP A 1 126 ? 0.630 15.203 22.701 1.00 56.25 126 ASP A CA 1
ATOM 1001 C C . ASP A 1 126 ? 1.301 14.291 21.664 1.00 56.25 126 ASP A C 1
ATOM 1003 O O . ASP A 1 126 ? 2.009 14.738 20.757 1.00 56.25 126 ASP A O 1
ATOM 1007 N N . LEU A 1 127 ? 1.179 12.982 21.889 1.00 56.69 127 LEU A N 1
ATOM 1008 C CA . LEU A 1 127 ? 1.856 11.952 21.106 1.00 56.69 127 LEU A CA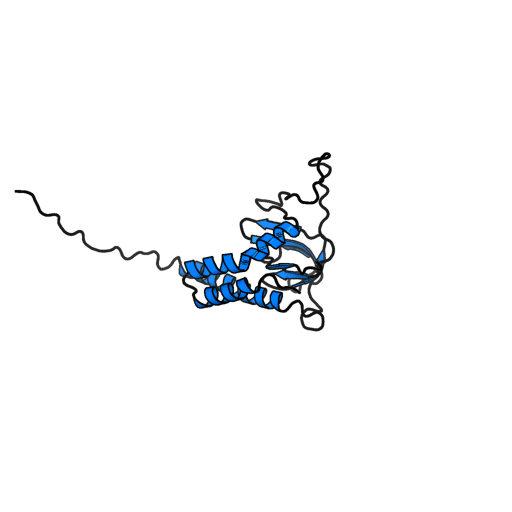 1
ATOM 1009 C C . LEU A 1 127 ? 1.006 11.451 19.920 1.00 56.69 127 LEU A C 1
ATOM 1011 O O . LEU A 1 127 ? 1.381 10.464 19.273 1.00 56.69 127 LEU A O 1
ATOM 1015 N N . ALA A 1 128 ? -0.094 12.142 19.587 1.00 54.03 128 ALA A N 1
ATOM 1016 C CA . ALA A 1 128 ? -0.880 11.923 18.374 1.00 54.03 128 ALA A CA 1
ATOM 1017 C C . ALA A 1 128 ? -0.042 12.256 17.120 1.00 54.03 128 ALA A C 1
ATOM 1019 O O . ALA A 1 128 ? -0.136 13.324 16.523 1.00 54.03 128 ALA A O 1
ATOM 1020 N N . GLY A 1 129 ? 0.847 11.340 16.731 1.00 58.78 129 GLY A N 1
ATOM 1021 C CA . GLY A 1 129 ? 1.821 11.573 15.662 1.00 58.78 129 GLY A CA 1
ATOM 1022 C C . GLY A 1 129 ? 3.165 10.864 15.824 1.00 58.78 129 GLY A C 1
ATOM 1023 O O . GLY A 1 129 ? 4.049 11.070 14.996 1.00 58.78 129 GLY A O 1
ATOM 1024 N N . TYR A 1 130 ? 3.351 10.028 16.847 1.00 68.94 130 TYR A N 1
ATOM 1025 C CA . TYR A 1 130 ? 4.629 9.351 17.070 1.00 68.94 130 TYR A CA 1
ATOM 1026 C C . TYR A 1 130 ? 4.681 7.953 16.458 1.00 68.94 130 TYR A C 1
ATOM 1028 O O . TYR A 1 130 ? 3.683 7.240 16.346 1.00 68.94 130 TYR A O 1
ATOM 1036 N N . CYS A 1 131 ? 5.894 7.565 16.067 1.00 78.75 131 CYS A N 1
ATOM 1037 C CA . CYS A 1 131 ? 6.201 6.222 15.603 1.00 78.75 131 CYS A CA 1
ATOM 1038 C C . CYS A 1 131 ? 6.488 5.323 16.810 1.00 78.75 131 CYS A C 1
ATOM 1040 O O . CYS A 1 131 ? 7.411 5.593 17.576 1.00 78.75 131 CYS A O 1
ATOM 1042 N N . ILE A 1 132 ? 5.725 4.245 16.974 1.00 80.75 132 ILE A N 1
ATOM 1043 C CA . ILE A 1 132 ? 5.899 3.277 18.063 1.00 80.75 132 ILE A CA 1
ATOM 1044 C C . ILE A 1 132 ? 6.576 2.025 17.503 1.00 80.75 132 ILE A C 1
ATOM 1046 O O . ILE A 1 132 ? 6.188 1.569 16.428 1.00 80.75 132 ILE A O 1
ATOM 1050 N N . PRO A 1 133 ? 7.571 1.432 18.183 1.00 82.81 133 PRO A N 1
ATOM 1051 C CA . PRO A 1 133 ? 8.132 0.153 17.764 1.00 82.81 133 PRO A CA 1
ATOM 1052 C C . PRO A 1 133 ? 7.050 -0.934 17.660 1.00 82.81 133 PRO A C 1
ATOM 1054 O O . PRO A 1 133 ? 6.288 -1.165 18.596 1.00 82.81 133 PRO A O 1
ATOM 1057 N N . VAL A 1 134 ? 7.002 -1.633 16.526 1.00 82.19 134 VAL A N 1
ATOM 1058 C CA . VAL A 1 134 ? 6.095 -2.756 16.259 1.00 82.19 134 VAL A CA 1
ATOM 1059 C C . VAL A 1 134 ? 6.923 -3.987 15.895 1.00 82.19 134 VAL A C 1
ATOM 1061 O O . VAL A 1 134 ? 7.422 -4.134 14.773 1.00 82.19 134 VAL A O 1
ATOM 1064 N N . GLY A 1 135 ? 7.050 -4.906 16.855 1.00 80.12 135 GLY A N 1
ATOM 1065 C CA . GLY A 1 135 ? 7.842 -6.126 16.705 1.00 80.12 135 GLY A CA 1
ATOM 1066 C C . GLY A 1 135 ? 9.319 -5.848 16.393 1.00 80.12 135 GLY A C 1
ATOM 1067 O O . GLY A 1 135 ? 9.861 -4.792 16.713 1.00 80.12 135 GLY A O 1
ATOM 1068 N N . LEU A 1 136 ? 9.995 -6.807 15.754 1.00 77.81 136 LEU A N 1
ATOM 1069 C CA . LEU A 1 136 ? 11.426 -6.688 15.460 1.00 77.81 136 LEU A CA 1
ATOM 1070 C C . LEU A 1 136 ? 11.675 -5.732 14.281 1.00 77.81 136 LEU A C 1
ATOM 1072 O O . LEU A 1 136 ? 11.539 -6.144 13.133 1.00 77.81 136 LEU A O 1
ATOM 1076 N N . GLY A 1 137 ? 12.042 -4.478 14.545 1.00 80.56 137 GLY A N 1
ATOM 1077 C CA . GLY A 1 137 ? 12.497 -3.519 13.523 1.00 80.56 137 GLY A CA 1
ATOM 1078 C C . GLY A 1 137 ? 11.399 -2.900 12.648 1.00 80.56 137 GLY A C 1
ATOM 1079 O O . GLY A 1 137 ? 11.704 -2.368 11.581 1.00 80.56 137 GLY A O 1
ATOM 1080 N N . GLY A 1 138 ? 10.134 -3.005 13.060 1.00 87.81 138 GLY A N 1
ATOM 1081 C CA . GLY A 1 138 ? 9.036 -2.233 12.486 1.00 87.81 138 GLY A CA 1
ATOM 1082 C C . GLY A 1 138 ? 8.714 -1.024 13.358 1.00 87.81 138 GLY A C 1
ATOM 1083 O O . GLY A 1 138 ? 8.898 -1.078 14.572 1.00 87.81 138 GLY A O 1
ATOM 1084 N N . PHE A 1 139 ? 8.200 0.040 12.757 1.00 90.62 139 PHE A N 1
ATOM 1085 C CA . PHE A 1 139 ? 7.669 1.199 13.470 1.00 90.62 139 PHE A CA 1
ATOM 1086 C C . PHE A 1 139 ? 6.277 1.517 12.942 1.00 90.62 139 PHE A C 1
ATOM 1088 O O . PHE A 1 139 ? 6.059 1.439 11.732 1.00 90.62 139 PHE A O 1
ATOM 1095 N N . SER A 1 140 ? 5.335 1.873 13.813 1.00 89.81 140 SER A N 1
ATOM 1096 C CA . SER A 1 140 ? 4.095 2.483 13.351 1.00 89.81 140 SER A CA 1
ATOM 1097 C C . SER A 1 140 ? 4.413 3.826 12.697 1.00 89.81 140 SER A C 1
ATOM 1099 O O . SER A 1 140 ? 5.356 4.506 13.094 1.00 89.81 140 SER A O 1
ATOM 1101 N N . ALA A 1 141 ? 3.648 4.197 11.680 1.00 89.38 141 ALA A N 1
ATOM 1102 C CA . ALA A 1 141 ? 3.746 5.494 11.037 1.00 89.38 141 ALA A CA 1
ATOM 1103 C C . ALA A 1 141 ? 2.372 6.172 11.083 1.00 89.38 141 ALA A C 1
ATOM 1105 O O . ALA A 1 141 ? 1.386 5.568 10.650 1.00 89.38 141 ALA A O 1
ATOM 1106 N N . PRO A 1 142 ? 2.279 7.423 11.560 1.00 88.31 142 PRO A N 1
ATOM 1107 C CA . PRO A 1 142 ? 1.077 8.222 11.376 1.00 88.31 142 PRO A CA 1
ATOM 1108 C C . PRO A 1 142 ? 0.726 8.334 9.891 1.00 88.31 142 PRO A C 1
ATOM 1110 O O . PRO A 1 142 ? 1.615 8.450 9.042 1.00 88.31 142 PRO A O 1
ATOM 1113 N N . LEU A 1 143 ? -0.568 8.367 9.566 1.00 89.19 143 LEU A N 1
ATOM 1114 C CA . LEU A 1 143 ? -1.025 8.368 8.175 1.00 89.19 143 LEU A CA 1
ATOM 1115 C C . LEU A 1 143 ? -0.480 9.548 7.357 1.00 89.19 143 LEU A C 1
ATOM 1117 O O . LEU A 1 143 ? -0.125 9.367 6.196 1.00 89.19 143 LEU A O 1
ATOM 1121 N N . HIS A 1 144 ? -0.344 10.741 7.940 1.00 88.25 144 HIS A N 1
ATOM 1122 C CA . HIS A 1 144 ? 0.218 11.893 7.226 1.00 88.25 144 HIS A CA 1
ATOM 1123 C C . HIS A 1 144 ? 1.683 11.662 6.803 1.00 88.25 144 HIS A C 1
ATOM 1125 O O . HIS A 1 144 ? 2.065 12.019 5.689 1.00 88.25 144 HIS A O 1
ATOM 1131 N N . LEU A 1 145 ? 2.494 11.018 7.652 1.00 89.31 145 LEU A N 1
ATOM 1132 C CA . LEU A 1 145 ? 3.876 10.656 7.331 1.00 89.31 145 LEU A CA 1
ATOM 1133 C C . LEU A 1 145 ? 3.909 9.521 6.304 1.00 89.31 145 LEU A C 1
ATOM 1135 O O . LEU A 1 145 ? 4.662 9.573 5.332 1.00 89.31 145 LEU A O 1
ATOM 1139 N N . ALA A 1 146 ? 3.048 8.522 6.488 1.00 92.00 146 ALA A N 1
ATOM 1140 C CA . ALA A 1 146 ? 2.883 7.423 5.552 1.00 92.00 146 ALA A CA 1
ATOM 1141 C C . ALA A 1 146 ? 2.519 7.927 4.143 1.00 92.00 146 ALA A C 1
ATOM 1143 O O . ALA A 1 146 ? 3.133 7.499 3.169 1.00 92.00 146 ALA A O 1
ATOM 1144 N N . ARG A 1 147 ? 1.599 8.895 4.025 1.00 92.88 147 ARG A N 1
ATOM 1145 C CA . ARG A 1 147 ? 1.228 9.537 2.753 1.00 92.88 147 ARG A CA 1
ATOM 1146 C C . ARG A 1 147 ? 2.435 10.189 2.072 1.00 92.88 147 ARG A C 1
ATOM 1148 O O . ARG A 1 147 ? 2.645 9.938 0.891 1.00 92.88 147 ARG A O 1
ATOM 1155 N N . ARG A 1 148 ? 3.298 10.910 2.802 1.00 91.88 148 ARG A N 1
ATOM 1156 C CA . ARG A 1 148 ? 4.544 11.475 2.235 1.00 91.88 148 ARG A CA 1
ATOM 1157 C C . ARG A 1 148 ? 5.481 10.411 1.670 1.00 91.88 148 ARG A C 1
ATOM 1159 O O . ARG A 1 148 ? 6.063 10.604 0.610 1.00 91.88 148 ARG A O 1
ATOM 1166 N N . LEU A 1 149 ? 5.605 9.272 2.344 1.00 92.06 149 LEU A N 1
ATOM 1167 C CA . LEU A 1 149 ? 6.406 8.156 1.834 1.00 92.06 149 LEU A CA 1
ATOM 1168 C C . LEU A 1 149 ? 5.752 7.494 0.609 1.00 92.06 149 LEU A C 1
ATOM 1170 O O . LEU A 1 149 ? 6.446 7.123 -0.335 1.00 92.06 149 LEU A O 1
ATOM 1174 N N . MET A 1 150 ? 4.420 7.373 0.587 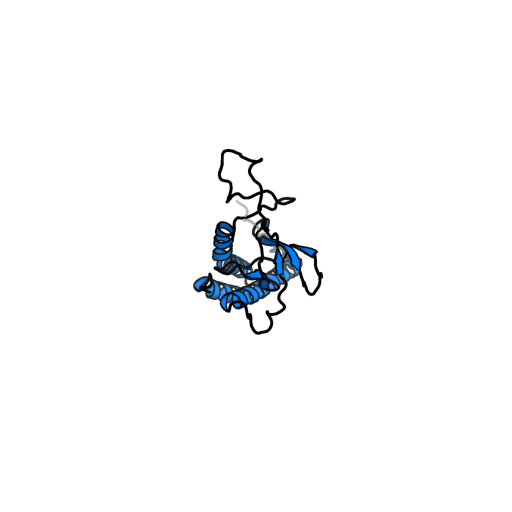1.00 94.38 150 MET A N 1
ATOM 1175 C CA . MET A 1 150 ? 3.681 6.870 -0.579 1.00 94.38 150 MET A CA 1
ATOM 1176 C C . MET A 1 150 ? 3.805 7.801 -1.792 1.00 94.38 150 MET A C 1
ATOM 1178 O O . MET A 1 150 ? 3.877 7.312 -2.917 1.00 94.38 150 MET A O 1
ATOM 1182 N N . GLU A 1 151 ? 3.845 9.122 -1.586 1.00 94.50 151 GLU A N 1
ATOM 1183 C CA . GLU A 1 151 ? 4.022 10.129 -2.645 1.00 94.50 151 GLU A CA 1
ATOM 1184 C C . GLU A 1 151 ? 5.336 9.926 -3.414 1.00 94.50 151 GLU A C 1
ATOM 1186 O O . GLU A 1 151 ? 5.367 10.040 -4.637 1.00 94.50 151 GLU A O 1
ATOM 1191 N N . LEU A 1 152 ? 6.414 9.563 -2.716 1.00 93.88 152 LEU A N 1
ATOM 1192 C CA . LEU A 1 152 ? 7.735 9.356 -3.319 1.00 93.88 152 LEU A CA 1
ATOM 1193 C C . LEU A 1 152 ? 7.873 8.000 -4.026 1.00 93.88 152 LEU A C 1
ATOM 1195 O O . LEU A 1 152 ? 8.770 7.801 -4.850 1.00 93.88 152 LEU A O 1
ATOM 1199 N N . ARG A 1 153 ? 6.976 7.053 -3.731 1.00 95.00 153 ARG A N 1
ATOM 1200 C CA . ARG A 1 153 ? 7.184 5.641 -4.053 1.00 95.00 153 ARG A CA 1
ATOM 1201 C C . ARG A 1 153 ? 7.303 5.327 -5.550 1.00 95.00 153 ARG A C 1
ATOM 1203 O O . ARG A 1 153 ? 8.168 4.514 -5.887 1.00 95.00 153 ARG A O 1
ATOM 1210 N N . PRO A 1 154 ? 6.503 5.911 -6.464 1.00 97.06 154 PRO A N 1
ATOM 1211 C CA . PRO A 1 154 ? 6.689 5.678 -7.896 1.00 97.06 154 PRO A CA 1
ATOM 1212 C C . PRO A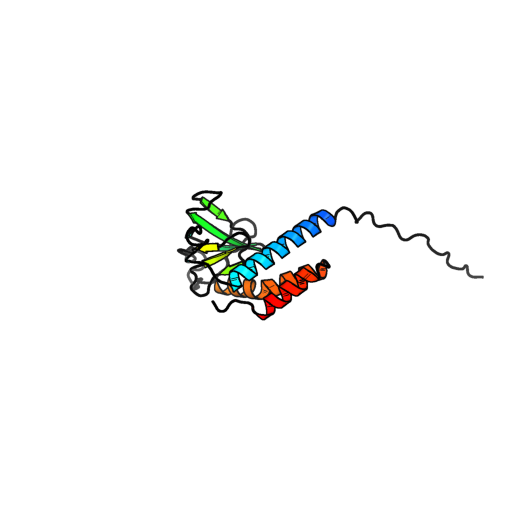 1 154 ? 8.081 6.095 -8.388 1.00 97.06 154 PRO A C 1
ATOM 1214 O O . PRO A 1 154 ? 8.698 5.358 -9.156 1.00 97.06 154 PRO A O 1
ATOM 1217 N N . SER A 1 155 ? 8.605 7.223 -7.897 1.00 97.12 155 SER A N 1
ATOM 1218 C CA . SER A 1 155 ? 9.939 7.731 -8.244 1.00 97.12 155 SER A CA 1
ATOM 1219 C C . SER A 1 155 ? 11.051 6.819 -7.727 1.00 97.12 155 SER A C 1
ATOM 1221 O O . SER A 1 155 ? 11.989 6.510 -8.465 1.00 97.12 155 SER A O 1
ATOM 1223 N N . ASP A 1 156 ? 10.925 6.315 -6.498 1.00 95.44 156 ASP A N 1
ATOM 1224 C CA . ASP A 1 156 ? 11.885 5.357 -5.939 1.00 95.44 156 ASP A CA 1
ATOM 1225 C C . ASP A 1 156 ? 11.927 4.059 -6.749 1.00 95.44 156 ASP A C 1
ATOM 1227 O O . ASP A 1 156 ? 12.999 3.561 -7.097 1.00 95.44 156 ASP A O 1
ATOM 1231 N N . LEU A 1 157 ? 10.755 3.518 -7.093 1.00 96.31 157 LEU A N 1
ATOM 1232 C CA . LEU A 1 157 ? 10.665 2.301 -7.896 1.00 96.31 157 LEU A CA 1
ATOM 1233 C C . LEU A 1 157 ? 11.142 2.530 -9.336 1.00 96.31 157 LEU A C 1
ATOM 1235 O O . LEU A 1 157 ? 11.752 1.632 -9.913 1.00 96.31 157 LEU A O 1
ATOM 1239 N N . CYS A 1 158 ? 10.919 3.720 -9.903 1.00 97.62 158 CYS A N 1
ATOM 1240 C CA . CYS A 1 158 ? 11.481 4.123 -11.192 1.00 97.62 158 CYS A CA 1
ATOM 1241 C C . CYS A 1 158 ? 13.014 4.078 -11.157 1.00 97.62 158 CYS A C 1
ATOM 1243 O O . CYS A 1 158 ? 13.633 3.479 -12.035 1.00 97.62 158 CYS A O 1
ATOM 1245 N N . ARG A 1 159 ? 13.634 4.657 -10.120 1.00 97.00 159 ARG A N 1
ATOM 1246 C CA . ARG A 1 159 ? 15.091 4.622 -9.939 1.00 97.00 159 ARG A CA 1
ATOM 1247 C C . ARG A 1 159 ? 15.609 3.186 -9.842 1.00 97.00 159 ARG A C 1
ATOM 1249 O O . ARG A 1 159 ? 16.540 2.838 -10.563 1.00 97.00 159 ARG A O 1
ATOM 1256 N N . ILE A 1 160 ? 14.970 2.343 -9.027 1.00 94.38 160 ILE A N 1
ATOM 1257 C CA . ILE A 1 160 ? 15.336 0.922 -8.887 1.00 94.38 160 ILE A CA 1
ATOM 1258 C C . ILE A 1 160 ? 15.213 0.183 -10.228 1.00 94.38 160 ILE A C 1
ATOM 1260 O O . ILE A 1 160 ? 16.098 -0.588 -10.589 1.00 94.38 160 ILE A O 1
ATOM 1264 N N . ALA A 1 161 ? 14.140 0.421 -10.989 1.00 96.19 161 ALA A N 1
ATOM 1265 C CA . ALA A 1 161 ? 13.951 -0.186 -12.305 1.00 96.19 161 ALA A CA 1
ATOM 1266 C C . ALA A 1 161 ? 15.058 0.230 -13.292 1.00 96.19 161 ALA A C 1
ATOM 1268 O O . ALA A 1 161 ? 15.599 -0.629 -13.987 1.00 96.19 161 ALA A O 1
ATOM 1269 N N . SER A 1 162 ? 15.444 1.511 -13.309 1.00 95.81 162 SER A N 1
ATOM 1270 C CA . SER A 1 162 ? 16.556 2.010 -14.132 1.00 95.81 162 SER A CA 1
ATOM 1271 C C . SER A 1 162 ? 17.897 1.389 -13.741 1.00 95.81 162 SER A C 1
ATOM 1273 O O . SER A 1 162 ? 18.635 0.931 -14.607 1.00 95.81 162 SER A O 1
ATOM 1275 N N . GLU A 1 163 ? 18.210 1.322 -12.443 1.00 94.62 163 GLU A N 1
ATOM 1276 C CA . GLU A 1 163 ? 19.447 0.708 -11.929 1.00 94.62 163 GLU A CA 1
ATOM 1277 C C . GLU A 1 163 ? 19.565 -0.779 -12.308 1.00 94.62 163 GLU A C 1
ATOM 1279 O O . GLU A 1 163 ? 20.669 -1.315 -12.414 1.00 94.62 163 GLU A O 1
ATOM 1284 N N . LYS A 1 164 ? 18.427 -1.442 -12.539 1.00 92.12 164 LYS A N 1
ATOM 1285 C CA . LYS A 1 164 ? 18.329 -2.843 -12.961 1.00 92.12 164 LYS A CA 1
ATOM 1286 C C . LYS A 1 164 ? 18.251 -3.047 -14.479 1.00 92.12 164 LYS A C 1
ATOM 1288 O O . LYS A 1 164 ? 18.274 -4.193 -14.918 1.00 92.12 164 LYS A O 1
ATOM 1293 N N . GLY A 1 165 ? 18.181 -1.979 -15.276 1.00 94.75 165 GLY A N 1
ATOM 1294 C CA . GLY A 1 165 ? 18.036 -2.060 -16.736 1.00 94.75 165 GLY A CA 1
ATOM 1295 C C . GLY A 1 165 ? 16.638 -2.481 -17.205 1.00 94.75 165 GLY A C 1
ATOM 1296 O O . GLY A 1 165 ? 16.486 -3.040 -18.288 1.00 94.75 165 GLY A O 1
ATOM 1297 N N . PHE A 1 166 ? 15.603 -2.257 -16.389 1.00 96.44 166 PHE A N 1
ATOM 1298 C CA . PHE A 1 166 ? 14.206 -2.525 -16.745 1.00 96.44 166 PHE A CA 1
ATOM 1299 C C . PHE A 1 166 ? 13.556 -1.282 -17.369 1.00 96.44 166 PHE A C 1
ATOM 1301 O O . PHE A 1 166 ? 12.641 -0.688 -16.794 1.00 96.44 166 PHE A O 1
ATOM 1308 N N . ASP A 1 167 ? 14.039 -0.884 -18.545 1.00 95.94 167 ASP A N 1
ATOM 1309 C CA . ASP A 1 167 ? 13.753 0.421 -19.161 1.00 95.94 167 ASP A CA 1
ATOM 1310 C C . ASP A 1 167 ? 12.255 0.704 -19.367 1.00 95.94 167 ASP A C 1
ATOM 1312 O O . ASP A 1 167 ? 11.771 1.791 -19.047 1.00 95.94 167 ASP A O 1
ATOM 1316 N N . GLU A 1 168 ? 11.484 -0.278 -19.845 1.00 96.81 168 GLU A N 1
ATOM 1317 C CA . GLU A 1 168 ? 10.036 -0.119 -20.061 1.00 96.81 168 GLU A CA 1
ATOM 1318 C C . GLU A 1 168 ? 9.268 0.101 -18.750 1.00 96.81 168 GLU A C 1
ATOM 1320 O O . GLU A 1 168 ? 8.353 0.931 -18.667 1.00 96.81 168 GLU A O 1
ATOM 1325 N N . VAL A 1 169 ? 9.659 -0.630 -17.704 1.00 97.38 169 VAL A N 1
ATOM 1326 C CA . VAL A 1 169 ? 9.047 -0.540 -16.375 1.00 97.38 169 VAL A CA 1
ATOM 1327 C C . VAL A 1 169 ? 9.417 0.788 -15.721 1.00 97.38 169 VAL A C 1
ATOM 1329 O O . VAL A 1 169 ? 8.544 1.463 -15.178 1.00 97.38 169 VAL A O 1
ATOM 1332 N N . SER A 1 170 ? 10.682 1.200 -15.843 1.00 98.19 170 SER A N 1
ATOM 1333 C CA . SER A 1 170 ? 11.174 2.503 -15.392 1.00 98.19 170 SER A CA 1
ATOM 1334 C C . SER A 1 170 ? 10.398 3.650 -16.040 1.00 98.19 170 SER A C 1
ATOM 1336 O O . SER A 1 170 ? 9.820 4.481 -15.339 1.00 98.19 170 SER A O 1
ATOM 1338 N N . LYS A 1 171 ? 10.270 3.643 -17.374 1.00 98.38 171 LYS A N 1
ATOM 1339 C CA . LYS A 1 171 ? 9.487 4.646 -18.109 1.00 98.38 171 LYS A CA 1
ATOM 1340 C C . LYS A 1 171 ? 8.043 4.713 -17.610 1.00 98.38 171 LYS A C 1
ATOM 1342 O O . LYS A 1 171 ? 7.535 5.800 -17.348 1.00 98.38 171 LYS A O 1
ATOM 1347 N N . THR A 1 172 ? 7.405 3.558 -17.426 1.00 98.44 172 THR A N 1
ATOM 1348 C CA . THR A 1 172 ? 6.024 3.482 -16.931 1.00 98.44 172 THR A CA 1
ATOM 1349 C C . THR A 1 172 ? 5.885 4.071 -15.525 1.00 98.44 172 THR A C 1
ATOM 1351 O O . THR A 1 172 ? 4.946 4.819 -15.260 1.00 98.44 172 THR A O 1
ATOM 1354 N N . LEU A 1 173 ? 6.817 3.761 -14.621 1.00 98.50 173 LEU A N 1
ATOM 1355 C CA . LEU A 1 173 ? 6.818 4.290 -13.255 1.00 98.50 173 LEU A CA 1
ATOM 1356 C C . LEU A 1 173 ? 7.080 5.798 -13.221 1.00 98.50 173 LEU A C 1
ATOM 1358 O O . LEU A 1 173 ? 6.437 6.500 -12.445 1.00 98.50 173 LEU A O 1
ATOM 1362 N N . ASN A 1 174 ? 7.949 6.308 -14.095 1.00 98.38 174 ASN A N 1
ATOM 1363 C CA . ASN A 1 174 ? 8.172 7.744 -14.257 1.00 98.38 174 ASN A CA 1
ATOM 1364 C C . ASN A 1 174 ? 6.907 8.475 -14.732 1.00 98.38 174 ASN A C 1
ATOM 1366 O O . ASN A 1 174 ? 6.601 9.565 -14.257 1.00 98.38 174 ASN A O 1
ATOM 1370 N N . ASP A 1 175 ? 6.155 7.887 -15.663 1.00 98.31 175 ASP A N 1
ATOM 1371 C CA . ASP A 1 175 ? 4.907 8.487 -16.140 1.00 98.31 175 ASP A CA 1
ATOM 1372 C C . ASP A 1 175 ? 3.820 8.480 -15.056 1.00 98.31 175 ASP A C 1
ATOM 1374 O O . ASP A 1 175 ? 3.113 9.475 -14.901 1.00 98.31 175 ASP A O 1
ATOM 1378 N N . ILE A 1 176 ? 3.748 7.421 -14.241 1.00 98.12 176 ILE A N 1
ATOM 1379 C CA . ILE A 1 176 ? 2.894 7.378 -13.043 1.00 98.12 176 ILE A CA 1
ATOM 1380 C C . ILE A 1 176 ? 3.316 8.456 -12.037 1.00 98.12 176 ILE A C 1
ATOM 1382 O O . ILE A 1 176 ? 2.459 9.175 -11.531 1.00 98.12 176 ILE A O 1
ATOM 1386 N N . ALA A 1 177 ? 4.617 8.609 -11.769 1.00 97.50 177 ALA A N 1
ATOM 1387 C CA . ALA A 1 177 ? 5.135 9.568 -10.792 1.00 97.50 177 ALA A CA 1
ATOM 1388 C C . ALA A 1 177 ? 4.700 11.016 -11.080 1.00 97.50 177 ALA A C 1
ATOM 1390 O O . ALA A 1 177 ? 4.443 11.777 -10.154 1.00 97.50 177 ALA A O 1
ATOM 1391 N N . LYS A 1 178 ? 4.558 11.392 -12.358 1.00 96.81 178 LYS A N 1
ATOM 1392 C CA . LYS A 1 178 ? 4.126 12.740 -12.776 1.00 96.81 178 LYS A CA 1
ATOM 1393 C C . LYS A 1 178 ? 2.677 13.068 -12.417 1.00 96.81 178 LYS A C 1
ATOM 1395 O O . LYS A 1 178 ? 2.323 14.243 -12.361 1.00 96.81 178 LYS A O 1
ATOM 1400 N N . ILE A 1 179 ? 1.839 12.051 -12.233 1.00 96.56 179 ILE A N 1
ATOM 1401 C CA . ILE A 1 179 ? 0.408 12.191 -11.927 1.00 96.56 179 ILE A CA 1
ATOM 1402 C C . ILE A 1 179 ? 0.058 11.661 -10.531 1.00 96.56 179 ILE A C 1
ATOM 1404 O O . ILE A 1 179 ? -1.117 11.503 -10.211 1.00 96.56 179 ILE A O 1
ATOM 1408 N N . TRP A 1 180 ? 1.073 11.370 -9.714 1.00 96.69 180 TRP A N 1
ATOM 1409 C CA . TRP A 1 180 ? 0.937 10.840 -8.363 1.00 96.69 180 TRP A CA 1
ATOM 1410 C C . TRP A 1 180 ? 1.167 11.946 -7.315 1.00 96.69 180 TRP A C 1
ATOM 1412 O O . TRP A 1 180 ? 2.037 12.792 -7.528 1.00 96.69 180 TRP A O 1
ATOM 1422 N N . PRO A 1 181 ? 0.453 11.953 -6.172 1.00 92.56 181 PRO A N 1
ATOM 1423 C CA . PRO A 1 181 ? -0.619 11.036 -5.776 1.00 92.56 181 PRO A CA 1
ATOM 1424 C C . PRO A 1 181 ? -1.929 11.286 -6.547 1.00 92.56 181 PRO A C 1
ATOM 1426 O O . PRO A 1 181 ? -2.117 12.368 -7.109 1.00 92.56 181 PRO A O 1
ATOM 1429 N N . PRO A 1 182 ? -2.846 10.301 -6.586 1.00 87.38 182 PRO A N 1
ATOM 1430 C CA . PRO A 1 182 ? -4.177 10.506 -7.142 1.00 87.38 182 PRO A CA 1
ATOM 1431 C C . PRO A 1 182 ? -4.915 11.628 -6.401 1.00 87.38 182 PRO A C 1
ATOM 1433 O O . PRO A 1 182 ? -4.721 11.836 -5.205 1.00 87.38 182 PRO A O 1
ATOM 1436 N N . LYS A 1 183 ? -5.766 12.355 -7.132 1.00 75.06 183 LYS A N 1
ATOM 1437 C CA . LYS A 1 183 ? -6.630 13.416 -6.582 1.00 75.06 183 LYS A CA 1
ATOM 1438 C C . LYS A 1 183 ? -7.982 12.897 -6.070 1.00 75.06 183 LYS A C 1
ATOM 1440 O O . LYS A 1 183 ? -8.807 13.715 -5.673 1.00 75.06 183 LYS A O 1
ATOM 1445 N N . VAL A 1 184 ? -8.220 11.591 -6.200 1.00 56.16 184 VAL A N 1
ATOM 1446 C CA . VAL A 1 184 ? -9.461 10.903 -5.812 1.00 56.16 184 VAL A CA 1
ATOM 1447 C C . VAL A 1 184 ? -9.443 10.494 -4.347 1.00 56.16 184 VAL A C 1
ATOM 1449 O O . VAL A 1 184 ? -8.358 10.135 -3.835 1.00 56.16 184 VAL A O 1
#

Foldseek 3Di:
DDDDDDDDDDDPPDPPPPPVPVVLVVLVVLLVLLLVLLVDQQVPDPCPPPCVQAKAFEQWFWKDAPLFTWIFGFIDNDPPPHTGGDTGAGWQDADPVRQWTGHSVGIYGYDYHNDDPCCVVPVPDPCQADWPDDPDRMTTGRVVVVLVSSLCVLVVSLVVCVVSVVPVSSVSSVVSSVCPDHPD

Organism: NCBI:txid441103

Radius of gyration: 22.17 Å; chains: 1; bounding box: 89×33×51 Å

Sequence (184 aa):
MSPRPEACPGRGRSLYGKMNNIHDHLYYELLMRSVTAFRAALAGPDTDGAEHDTPTIDDYLIVLRGEKMNLHGWATGHPKLGDAYIQTSLLIHVTQDEKWARTLSRWYRLESPRHLDTSQLSPDADLAGYCIPVGLGGFSAPLHLARRLMELRPSDLCRIASEKGFDEVSKTLNDIAKIWPPKV